Protein AF-A0A9D1YDU8-F1 (afdb_monomer_lite)

Secondary structure (DSSP, 8-state):
---HHHHHH--PPBPSSSSB-HHHHHHHHHHHHHHHHHHHHHHHHHHHHHHHHHHHHHHHHHHHHHHHHHHHHHHHHHHHHHHHHHHHHHHHHHHHHHHHHHHHHHHHHHHHHHHHHHHHHHHHHHHHHHHHHHHHHHHHHHHHHHHHHHHHHHHHHHHHHHHHHHHHHHHHHHHHTS---------------------------PPP---PPPPPP---------PPPP----TT----TTSGGGS------GGGGT--GGGGTSS-HHHHHTTS-TTTT---STT---GGG------

Radius of gyration: 68.52 Å; chains: 1; bounding box: 159×66×205 Å

Organism: NCBI:txid2838418

pLDDT: mean 75.83, std 23.34, range [30.28, 98.5]

Foldseek 3Di:
DDDPVCVVVDDFPADDPGDGDVVSVVVVVVVVVVVVVVVVVVVVVVVVVVVVVVVVVVVVVVVVVVVVVVVVVVVVVVVVVVVVVVVVVVVVVVVVVVVVVVVVVVVVVVVVVVVVVVVVVVVVVVVVVVVVVVVVVVVVVVVVVVVVVVVVVVVVVVVVVVVVVVVVVVVVVVVVPDDDDDDDDDDDDDDDDDDDDDDDDDPDPPDDPPDDDDDDDCPDPDPDDDDDDDDDDDPPPDPPPPPPPPDDDDPDDPVVVVDDPCPVVPPDVVVVPPVVDPCPPDDDDPPPDPPVPPDDDDD

Structure (mmCIF, N/CA/C/O backbone):
data_AF-A0A9D1YDU8-F1
#
_entry.id   AF-A0A9D1YDU8-F1
#
loop_
_atom_site.group_PDB
_atom_site.id
_atom_site.type_symbol
_atom_site.label_atom_id
_atom_site.label_alt_id
_atom_site.label_comp_id
_atom_site.label_asym_id
_atom_site.label_entity_id
_atom_site.label_seq_id
_atom_site.pdbx_PDB_ins_code
_atom_site.Cartn_x
_atom_site.Cartn_y
_atom_site.Cartn_z
_atom_site.occupancy
_atom_site.B_iso_or_equiv
_atom_site.auth_seq_id
_atom_site.auth_comp_id
_atom_site.auth_asym_id
_atom_site.auth_atom_id
_atom_site.pdbx_PDB_model_num
ATOM 1 N N . MET A 1 1 ? -42.669 -14.971 73.513 1.00 83.88 1 MET A N 1
ATOM 2 C CA . MET A 1 1 ? -43.807 -14.086 73.208 1.00 83.88 1 MET A CA 1
ATOM 3 C C . MET A 1 1 ? -45.118 -14.808 73.444 1.00 83.88 1 MET A C 1
ATOM 5 O O . MET A 1 1 ? -45.252 -15.938 72.991 1.00 83.88 1 MET A O 1
ATOM 9 N N . LEU A 1 2 ? -46.064 -14.122 74.079 1.00 88.38 2 LEU A N 1
ATOM 10 C CA . LEU A 1 2 ? -47.490 -14.438 74.088 1.00 88.38 2 LEU A CA 1
ATOM 11 C C . LEU A 1 2 ? -48.110 -14.134 72.717 1.00 88.38 2 LEU A C 1
ATOM 13 O O . LEU A 1 2 ? -47.853 -13.083 72.123 1.00 88.38 2 LEU A O 1
ATOM 17 N N . THR A 1 3 ? -48.974 -15.017 72.231 1.00 89.38 3 THR A N 1
ATOM 18 C CA . THR A 1 3 ? -49.808 -14.768 71.052 1.00 89.38 3 THR A CA 1
ATOM 19 C C . THR A 1 3 ? -51.124 -14.087 71.427 1.00 89.38 3 THR A C 1
ATOM 21 O O . THR A 1 3 ? -51.609 -14.149 72.557 1.00 89.38 3 THR A O 1
ATOM 24 N N . VAL A 1 4 ? -51.784 -13.501 70.425 1.00 88.56 4 VAL A N 1
ATOM 25 C CA . VAL A 1 4 ? -53.130 -12.921 70.573 1.00 88.56 4 VAL A CA 1
ATOM 26 C C . VAL A 1 4 ? -54.165 -13.961 71.040 1.00 88.56 4 VAL A C 1
ATOM 28 O O . VAL A 1 4 ? -55.186 -13.574 71.596 1.00 88.56 4 VAL A O 1
ATOM 31 N N . LYS A 1 5 ? -53.933 -15.270 70.860 1.00 88.81 5 LYS A N 1
ATOM 32 C CA . LYS A 1 5 ? -54.837 -16.309 71.382 1.00 88.81 5 LYS A CA 1
ATOM 33 C C . LYS A 1 5 ? -54.662 -16.507 72.882 1.00 88.81 5 LYS A C 1
ATOM 35 O O . LYS A 1 5 ? -55.634 -16.370 73.611 1.00 88.81 5 LYS A O 1
ATOM 40 N N . GLU A 1 6 ? -53.432 -16.722 73.342 1.00 88.56 6 GLU A N 1
ATOM 41 C CA . GLU A 1 6 ? -53.132 -16.920 74.769 1.00 88.56 6 GLU A CA 1
ATOM 42 C C . GLU A 1 6 ? -53.568 -15.708 75.611 1.00 88.56 6 GLU A C 1
ATOM 44 O O . GLU A 1 6 ? -54.149 -15.878 76.678 1.00 88.56 6 GLU A O 1
ATOM 49 N N . ILE A 1 7 ? -53.425 -14.486 75.079 1.00 89.88 7 ILE A N 1
ATOM 50 C CA . ILE A 1 7 ? -53.922 -13.250 75.714 1.00 89.88 7 ILE A CA 1
ATOM 51 C C . ILE A 1 7 ? -55.460 -13.223 75.851 1.00 89.88 7 ILE A C 1
ATOM 53 O O . ILE A 1 7 ? -55.973 -12.646 76.806 1.00 89.88 7 ILE A O 1
ATOM 57 N N . ASN A 1 8 ? -56.208 -13.829 74.920 1.00 88.88 8 ASN A N 1
ATOM 58 C CA . ASN A 1 8 ? -57.676 -13.909 74.982 1.00 88.88 8 ASN A CA 1
ATOM 59 C C . ASN A 1 8 ? -58.190 -15.111 75.799 1.00 88.88 8 ASN A C 1
ATOM 61 O O . ASN A 1 8 ? -59.352 -15.115 76.202 1.00 88.88 8 ASN A O 1
ATOM 65 N N . GLU A 1 9 ? -57.355 -16.127 76.023 1.00 90.25 9 GLU A N 1
ATOM 66 C CA . GLU A 1 9 ? -57.705 -17.373 76.723 1.00 90.25 9 GLU A CA 1
ATOM 67 C C . GLU A 1 9 ? -57.218 -17.395 78.192 1.00 90.25 9 GLU A C 1
ATOM 69 O O . GLU A 1 9 ? -57.518 -18.333 78.934 1.00 90.25 9 GLU A O 1
ATOM 74 N N . ILE A 1 10 ? -56.515 -16.344 78.642 1.00 89.62 10 ILE A N 1
ATOM 75 C CA . ILE A 1 10 ? -56.024 -16.179 80.019 1.00 89.62 10 ILE A CA 1
ATOM 76 C C . ILE A 1 10 ? -57.171 -16.108 81.048 1.00 89.62 10 ILE A C 1
ATOM 78 O O . ILE A 1 10 ? -58.228 -15.520 80.805 1.00 89.62 10 ILE A O 1
ATOM 82 N N . SER A 1 11 ? -56.961 -16.674 82.242 1.00 86.81 11 SER A N 1
ATOM 83 C CA . SER A 1 11 ? -57.929 -16.591 83.344 1.00 86.81 11 SER A CA 1
ATOM 84 C C . SER A 1 11 ? -57.241 -16.460 84.705 1.00 86.81 11 SER A C 1
ATOM 86 O O . SER A 1 11 ? -56.347 -17.237 85.032 1.00 86.81 11 SER A O 1
ATOM 88 N N . PHE A 1 12 ? -57.673 -15.480 85.502 1.00 90.81 12 PHE A N 1
ATOM 89 C CA . PHE A 1 12 ? -57.089 -15.167 86.810 1.00 90.81 12 PHE A CA 1
ATOM 90 C C . PHE A 1 12 ? -57.902 -15.791 87.952 1.00 90.81 12 PHE A C 1
ATOM 92 O O . PHE A 1 12 ? -59.139 -15.781 87.931 1.00 90.81 12 PHE A O 1
ATOM 99 N N . GLY A 1 13 ? -57.231 -16.291 88.991 1.00 85.69 13 GLY A N 1
ATOM 100 C CA . GLY A 1 13 ? -57.889 -16.778 90.201 1.00 85.69 13 GLY A CA 1
ATOM 101 C C . GLY A 1 13 ? -58.638 -15.664 90.939 1.00 85.69 13 GLY A C 1
ATOM 102 O O . GLY A 1 13 ? -58.233 -14.504 90.922 1.00 85.69 13 GLY A O 1
ATOM 103 N N . LYS A 1 14 ? -59.738 -15.999 91.627 1.00 84.12 14 LYS A N 1
ATOM 104 C CA . LYS A 1 14 ? -60.473 -15.033 92.464 1.00 84.12 14 LYS A CA 1
ATOM 105 C C . LYS A 1 14 ? -59.787 -14.797 93.809 1.00 84.12 14 LYS A C 1
ATOM 107 O O . LYS A 1 14 ? -59.383 -15.749 94.475 1.00 84.12 14 LYS A O 1
ATOM 112 N N . ALA A 1 15 ? -59.766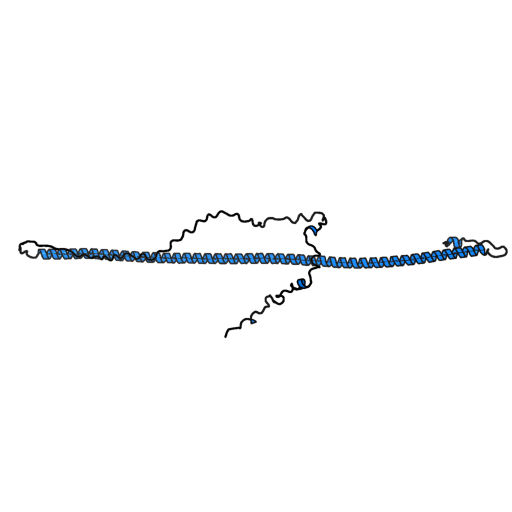 -13.539 94.243 1.00 81.12 15 ALA A N 1
ATOM 113 C CA . ALA A 1 15 ? -59.476 -13.170 95.623 1.00 81.12 15 ALA A CA 1
ATOM 114 C C . ALA A 1 15 ? -60.738 -13.326 96.499 1.00 81.12 15 ALA A C 1
ATOM 116 O O . ALA A 1 15 ? -61.868 -13.172 96.033 1.00 81.12 15 ALA A O 1
ATOM 117 N N . GLY A 1 16 ? -60.555 -13.668 97.778 1.00 75.69 16 GLY A N 1
ATOM 118 C CA . GLY A 1 16 ? -61.598 -14.296 98.608 1.00 75.69 16 GLY A CA 1
ATOM 119 C C . GLY A 1 16 ? -62.828 -13.455 98.989 1.00 75.69 16 GLY A C 1
ATOM 120 O O . GLY A 1 16 ? -63.772 -14.015 99.538 1.00 75.69 16 GLY A O 1
ATOM 121 N N . PHE A 1 17 ? -62.840 -12.146 98.718 1.00 69.38 17 PHE A N 1
ATOM 122 C CA . PHE A 1 17 ? -63.969 -11.254 99.043 1.00 69.38 17 PHE A CA 1
ATOM 123 C C . PHE A 1 17 ? -64.464 -10.446 97.833 1.00 69.38 17 PHE A C 1
ATOM 125 O O . PHE A 1 17 ? -65.666 -10.260 97.664 1.00 69.38 17 PHE A O 1
ATOM 132 N N . SER A 1 18 ? -63.553 -10.000 96.964 1.00 76.12 18 SER A N 1
ATOM 133 C CA . SER A 1 18 ? -63.849 -9.436 95.642 1.00 76.12 18 SER A CA 1
ATOM 134 C C . SER A 1 18 ? -62.575 -9.417 94.789 1.00 76.12 18 SER A C 1
ATOM 136 O O . SER A 1 18 ? -61.477 -9.419 95.340 1.00 76.12 18 SER A O 1
ATOM 138 N N . GLY A 1 19 ? -62.726 -9.346 93.464 1.00 82.62 19 GLY A N 1
ATOM 139 C CA . GLY A 1 19 ? -61.622 -9.187 92.513 1.00 82.62 19 GLY A CA 1
ATOM 140 C C . GLY A 1 19 ? -60.871 -10.471 92.142 1.00 82.62 19 GLY A C 1
ATOM 141 O O . GLY A 1 19 ? -61.209 -11.581 92.566 1.00 82.62 19 GLY A O 1
ATOM 142 N N . TYR A 1 20 ? -59.849 -10.293 91.308 1.00 89.12 20 TYR A N 1
ATOM 143 C CA . TYR A 1 20 ? -58.850 -11.313 90.991 1.00 89.12 20 TYR A CA 1
ATOM 144 C C . TYR A 1 20 ? -57.708 -11.264 92.014 1.00 89.12 20 TYR A C 1
ATOM 146 O O . TYR A 1 20 ? -57.548 -10.265 92.718 1.00 89.12 20 TYR A O 1
ATOM 154 N N . LYS A 1 21 ? -56.915 -12.331 92.109 1.00 89.81 21 LYS A N 1
ATOM 155 C CA . LYS A 1 21 ? -55.639 -12.288 92.825 1.00 89.81 21 LYS A CA 1
ATOM 156 C C . LYS A 1 21 ? -54.698 -11.294 92.129 1.00 89.81 21 LYS A C 1
ATOM 158 O O . LYS A 1 21 ? -54.549 -11.413 90.911 1.00 89.81 21 LYS A O 1
ATOM 163 N N . PRO A 1 22 ? -54.055 -10.362 92.852 1.00 86.88 22 PRO A N 1
ATOM 164 C CA . PRO A 1 22 ? -53.077 -9.468 92.244 1.00 86.88 22 PRO A CA 1
ATOM 165 C C . PRO A 1 22 ? -51.887 -10.251 91.681 1.00 86.88 22 PRO A C 1
ATOM 167 O O . PRO A 1 22 ? -51.474 -9.983 90.565 1.00 86.88 22 PRO A O 1
ATOM 170 N N . GLU A 1 23 ? -51.428 -11.307 92.357 1.00 89.12 23 GLU A N 1
ATOM 171 C CA . GLU A 1 23 ? -50.250 -12.073 91.937 1.00 89.12 23 GLU A CA 1
ATOM 172 C C . GLU A 1 23 ? -50.455 -12.773 90.581 1.00 89.12 23 GLU A C 1
ATOM 174 O O . GLU A 1 23 ? -49.550 -12.786 89.752 1.00 89.12 23 GLU A O 1
ATOM 179 N N . ASP A 1 24 ? -51.644 -13.328 90.317 1.00 89.62 24 ASP A N 1
ATOM 180 C CA . ASP A 1 24 ? -51.962 -13.946 89.018 1.00 89.62 24 ASP A CA 1
ATOM 181 C C . ASP A 1 24 ? -52.002 -12.887 87.885 1.00 89.62 24 ASP A C 1
ATOM 183 O O . ASP A 1 24 ? -51.746 -13.213 86.727 1.00 89.62 24 ASP A O 1
ATOM 187 N N . VAL A 1 25 ? -52.332 -11.628 88.207 1.00 90.38 25 VAL A N 1
ATOM 188 C CA . VAL A 1 25 ? -52.430 -10.509 87.251 1.00 90.38 25 VAL A CA 1
ATOM 189 C C . VAL A 1 25 ? -51.064 -9.867 87.004 1.00 90.38 25 VAL A C 1
ATOM 191 O O . VAL A 1 25 ? -50.707 -9.642 85.851 1.00 90.38 25 VAL A O 1
ATOM 194 N N . ASP A 1 26 ? -50.287 -9.617 88.058 1.00 91.56 26 ASP A N 1
ATOM 195 C CA . ASP A 1 26 ? -48.968 -8.984 87.983 1.00 91.56 26 ASP A CA 1
ATOM 196 C C . ASP A 1 26 ? -47.983 -9.861 87.189 1.00 91.56 26 ASP A C 1
ATOM 198 O O . ASP A 1 26 ? -47.336 -9.369 86.266 1.00 91.56 26 ASP A O 1
ATOM 202 N N . ASN A 1 27 ? -47.960 -11.182 87.434 1.00 90.75 27 ASN A N 1
ATOM 203 C CA . ASN A 1 27 ? -47.143 -12.125 86.651 1.00 90.75 27 ASN A CA 1
ATOM 204 C C . ASN A 1 27 ? -47.492 -12.099 85.147 1.00 90.75 27 ASN A C 1
ATOM 206 O O . ASN A 1 27 ? -46.603 -12.179 84.301 1.00 90.75 27 ASN A O 1
ATOM 210 N N . PHE A 1 28 ? -48.778 -11.973 84.798 1.00 92.62 28 PHE A N 1
ATOM 211 C CA . PHE A 1 28 ? -49.211 -11.876 83.400 1.00 92.62 28 PHE A CA 1
ATOM 212 C C . PHE A 1 28 ? -48.874 -10.513 82.779 1.00 92.62 28 PHE A C 1
ATOM 214 O O . PHE A 1 28 ? -48.552 -10.443 81.594 1.00 92.62 28 PHE A O 1
ATOM 221 N N . ILE A 1 29 ? -48.909 -9.427 83.558 1.00 92.12 29 ILE A N 1
ATOM 222 C CA . ILE A 1 29 ? -48.448 -8.110 83.101 1.00 92.12 29 ILE A CA 1
ATOM 223 C C . ILE A 1 29 ? -46.949 -8.161 82.782 1.00 92.12 29 ILE A C 1
ATOM 225 O O . ILE A 1 29 ? -46.559 -7.688 81.714 1.00 92.12 29 ILE A O 1
ATOM 229 N N . ASP A 1 30 ? -46.131 -8.780 83.636 1.00 93.69 30 ASP A N 1
ATOM 230 C CA . ASP A 1 30 ? -44.697 -8.962 83.382 1.00 93.69 30 ASP A CA 1
ATOM 231 C C . ASP A 1 30 ? -44.441 -9.817 82.123 1.00 93.69 30 ASP A C 1
ATOM 233 O O . ASP A 1 30 ? -43.637 -9.428 81.274 1.00 93.69 30 ASP A O 1
ATOM 237 N N . GLU A 1 31 ? -45.179 -10.917 81.923 1.00 92.31 31 GLU A N 1
ATOM 238 C CA . GLU A 1 31 ? -45.075 -11.752 80.712 1.00 92.31 31 GLU A CA 1
ATOM 239 C C . GLU A 1 31 ? -45.496 -10.996 79.433 1.00 92.31 31 GLU A C 1
ATOM 241 O O . GLU A 1 31 ? -44.833 -11.083 78.393 1.00 92.31 31 GLU A O 1
ATOM 246 N N . VAL A 1 32 ? -46.566 -10.192 79.497 1.00 94.06 32 VAL A N 1
ATOM 247 C CA . VAL A 1 32 ? -46.999 -9.309 78.397 1.00 94.06 32 VAL A CA 1
ATOM 248 C C . VAL A 1 32 ? -45.945 -8.239 78.102 1.00 94.06 32 VAL A C 1
ATOM 250 O O . VAL A 1 32 ? -45.672 -7.959 76.930 1.00 94.06 32 VAL A O 1
ATOM 253 N N . VAL A 1 33 ? -45.323 -7.660 79.132 1.00 94.12 33 VAL A N 1
ATOM 254 C CA . VAL A 1 33 ? -44.253 -6.664 78.989 1.00 94.12 33 VAL A CA 1
ATOM 255 C C . VAL A 1 33 ? -43.009 -7.286 78.355 1.00 94.12 33 VAL A C 1
ATOM 257 O O . VAL A 1 33 ? -42.498 -6.718 77.388 1.00 94.12 33 VAL A O 1
ATOM 260 N N . GLU A 1 34 ? -42.553 -8.456 78.811 1.00 94.62 34 GLU A N 1
ATOM 261 C CA . GLU A 1 34 ? -41.416 -9.153 78.196 1.00 94.62 34 GLU A CA 1
ATOM 262 C C . GLU A 1 34 ? -41.729 -9.525 76.739 1.00 94.62 34 GLU A C 1
ATOM 264 O O . GLU A 1 34 ? -40.949 -9.232 75.832 1.00 94.62 34 GLU A O 1
ATOM 269 N N . SER A 1 35 ? -42.916 -10.080 76.478 1.00 95.00 35 SER A N 1
ATOM 270 C CA . SER A 1 35 ? -43.371 -10.419 75.128 1.00 95.00 35 SER A CA 1
ATOM 271 C C . SER A 1 35 ? -43.406 -9.208 74.188 1.00 95.00 35 SER A C 1
ATOM 273 O O . SER A 1 35 ? -43.035 -9.314 73.017 1.00 95.00 35 SER A O 1
ATOM 275 N N . PHE A 1 36 ? -43.838 -8.043 74.674 1.00 94.19 36 PHE A N 1
ATOM 276 C CA . PHE A 1 36 ? -43.877 -6.822 73.872 1.00 94.19 36 PHE A CA 1
ATOM 277 C C . PHE A 1 36 ? -42.477 -6.234 73.642 1.00 94.19 36 PHE A C 1
ATOM 279 O O . PHE A 1 36 ? -42.200 -5.740 72.549 1.00 94.19 36 PHE A O 1
ATOM 286 N N . GLN A 1 37 ? -41.566 -6.345 74.615 1.00 94.50 37 GLN A N 1
ATOM 287 C CA . GLN A 1 37 ? -40.153 -5.989 74.440 1.00 94.50 37 GLN A CA 1
ATOM 288 C C . GLN A 1 37 ? -39.459 -6.905 73.420 1.00 94.50 37 GLN A C 1
ATOM 290 O O . GLN A 1 37 ? -38.764 -6.404 72.534 1.00 94.50 37 GLN A O 1
ATOM 295 N N . GLN A 1 38 ? -39.704 -8.221 73.475 1.00 93.88 38 GLN A N 1
ATOM 296 C CA . GLN A 1 38 ? -39.243 -9.183 72.465 1.00 93.88 38 GLN A CA 1
ATOM 297 C C . GLN A 1 38 ? -39.735 -8.778 71.061 1.00 93.88 38 GLN A C 1
ATOM 299 O O . GLN A 1 38 ? -38.934 -8.695 70.130 1.00 93.88 38 GLN A O 1
ATOM 304 N N . LEU A 1 39 ? -41.025 -8.444 70.913 1.00 94.62 39 LEU A N 1
ATOM 305 C CA . LEU A 1 39 ? -41.612 -8.021 69.634 1.00 94.62 39 LEU A CA 1
ATOM 306 C C . LEU A 1 39 ? -41.022 -6.701 69.108 1.00 94.62 39 LEU A C 1
ATOM 308 O O . LEU A 1 39 ? -40.793 -6.562 67.907 1.00 94.62 39 LEU A O 1
ATOM 312 N N . GLN A 1 40 ? -40.751 -5.729 69.986 1.00 95.06 40 GLN A N 1
ATOM 313 C CA . GLN A 1 40 ? -40.074 -4.486 69.601 1.00 95.06 40 GLN A CA 1
ATOM 314 C C . GLN A 1 40 ? -38.636 -4.741 69.134 1.00 95.06 40 GLN A C 1
ATOM 316 O O . GLN A 1 40 ? -38.234 -4.203 68.102 1.00 95.06 40 GLN A O 1
ATOM 321 N N . ALA A 1 41 ? -37.890 -5.595 69.841 1.00 95.69 41 ALA A N 1
ATOM 322 C CA . ALA A 1 41 ? -36.523 -5.957 69.481 1.00 95.69 41 ALA A CA 1
ATOM 323 C C . ALA A 1 41 ? -36.451 -6.699 68.134 1.00 95.69 41 ALA A C 1
ATOM 325 O O . ALA A 1 41 ? -35.604 -6.369 67.304 1.00 95.69 41 ALA A O 1
ATOM 326 N N . GLU A 1 42 ? -37.366 -7.641 67.874 1.00 96.00 42 GLU A N 1
ATOM 327 C CA . GLU A 1 42 ? -37.467 -8.328 66.579 1.00 96.00 42 GLU A CA 1
ATOM 328 C C . GLU A 1 42 ? -37.840 -7.350 65.452 1.00 96.00 42 GLU A C 1
ATOM 330 O O . GLU A 1 42 ? -37.189 -7.331 64.406 1.00 96.00 42 GLU A O 1
ATOM 335 N N . ARG A 1 43 ? -38.815 -6.459 65.685 1.00 96.62 43 ARG A N 1
ATOM 336 C CA . ARG A 1 43 ? -39.199 -5.391 64.744 1.00 96.62 43 ARG A CA 1
ATOM 337 C C . ARG A 1 43 ? -38.010 -4.488 64.409 1.00 96.62 43 ARG A C 1
ATOM 339 O O . ARG A 1 43 ? -37.799 -4.170 63.239 1.00 96.62 43 ARG A O 1
ATOM 346 N N . ASP A 1 44 ? -37.226 -4.077 65.403 1.00 96.38 44 ASP A N 1
ATOM 347 C CA . ASP A 1 44 ? -36.052 -3.219 65.201 1.00 96.38 44 ASP A CA 1
ATOM 348 C C . ASP A 1 44 ? -34.896 -3.947 64.501 1.00 96.38 44 ASP A C 1
ATOM 350 O O . ASP A 1 44 ? -34.232 -3.352 63.645 1.00 96.38 44 ASP A O 1
ATOM 354 N N . ALA A 1 45 ? -34.700 -5.240 64.776 1.00 96.81 45 ALA A N 1
ATOM 355 C CA . ALA A 1 45 ? -33.762 -6.086 64.043 1.00 96.81 45 ALA A CA 1
ATOM 356 C C . ALA A 1 45 ? -34.168 -6.240 62.566 1.00 96.81 45 ALA A C 1
ATOM 358 O O . ALA A 1 45 ? -33.362 -5.943 61.683 1.00 96.81 45 ALA A O 1
ATOM 359 N N . ALA A 1 46 ? -35.427 -6.585 62.285 1.00 97.12 46 ALA A N 1
ATOM 360 C CA . ALA A 1 46 ? -35.951 -6.730 60.927 1.00 97.12 46 ALA A CA 1
ATOM 361 C C . ALA A 1 46 ? -35.913 -5.406 60.137 1.00 97.12 46 ALA A C 1
ATOM 363 O O . ALA A 1 46 ? -35.545 -5.384 58.964 1.00 97.12 46 ALA A O 1
ATOM 364 N N . VAL A 1 47 ? -36.212 -4.266 60.776 1.00 97.38 47 VAL A N 1
ATOM 365 C CA . VAL A 1 47 ? -36.073 -2.934 60.152 1.00 97.38 47 VAL A CA 1
ATOM 366 C C . VAL A 1 47 ? -34.607 -2.586 59.866 1.00 97.38 47 VAL A C 1
ATOM 368 O O . VAL A 1 47 ? -34.321 -1.912 58.872 1.00 97.38 47 VAL A O 1
ATOM 371 N N . LYS A 1 48 ? -33.661 -3.029 60.702 1.00 97.19 48 LYS A N 1
ATOM 372 C CA . LYS A 1 48 ? -32.220 -2.864 60.457 1.00 97.19 48 LYS A CA 1
ATOM 373 C C . LYS A 1 48 ? -31.741 -3.746 59.299 1.00 97.19 48 LYS A C 1
ATOM 375 O O . LYS A 1 48 ? -31.005 -3.255 58.444 1.00 97.19 48 LYS A O 1
ATOM 380 N N . GLU A 1 49 ? -32.186 -4.998 59.236 1.00 97.12 49 GLU A N 1
ATOM 381 C CA . GLU A 1 49 ? -31.877 -5.930 58.146 1.00 97.12 49 GLU A CA 1
ATOM 382 C C . GLU A 1 49 ? -32.443 -5.440 56.807 1.00 97.12 49 GLU A C 1
ATOM 384 O O . GLU A 1 49 ? -31.697 -5.301 55.839 1.00 97.12 49 GLU A O 1
ATOM 389 N N . ALA A 1 50 ? -33.723 -5.055 56.765 1.00 97.31 50 ALA A N 1
ATOM 390 C CA . ALA A 1 50 ? -34.367 -4.518 55.566 1.00 97.31 50 ALA A CA 1
ATOM 391 C C . ALA A 1 50 ? -33.656 -3.264 55.021 1.00 97.31 50 ALA A C 1
ATOM 393 O O . ALA A 1 50 ? -33.535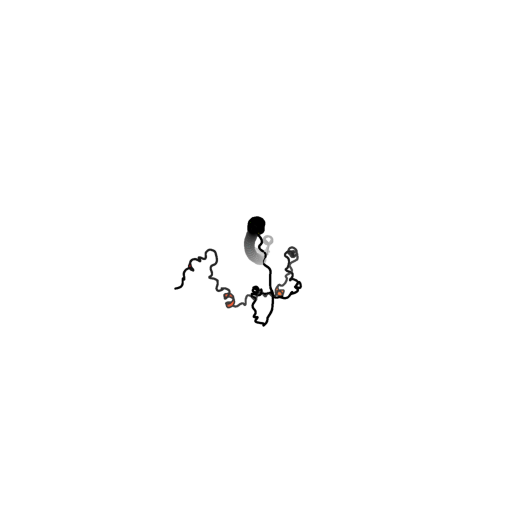 -3.099 53.807 1.00 97.31 50 ALA A O 1
ATOM 394 N N . LYS A 1 51 ? -33.122 -2.399 55.899 1.00 97.12 51 LYS A N 1
ATOM 395 C CA . LYS A 1 51 ? -32.275 -1.259 55.499 1.00 97.12 51 LYS A CA 1
ATOM 396 C C . LYS A 1 51 ? -30.931 -1.701 54.909 1.00 97.12 51 LYS A C 1
ATOM 398 O O . LYS A 1 51 ? -30.481 -1.095 53.940 1.00 97.12 51 LYS A O 1
ATOM 403 N N . GLY A 1 52 ? -30.313 -2.751 55.454 1.00 97.38 52 GLY A N 1
ATOM 404 C CA . GLY A 1 52 ? -29.097 -3.354 54.899 1.00 97.38 52 GLY A CA 1
ATOM 405 C C . GLY A 1 52 ? -29.324 -3.942 53.504 1.00 97.38 52 GLY A C 1
ATOM 406 O O . GLY A 1 52 ? -28.609 -3.596 52.566 1.00 97.38 52 GLY A O 1
ATOM 407 N N . LEU A 1 53 ? -30.380 -4.743 53.339 1.00 97.88 53 LEU A N 1
ATOM 408 C CA . LEU A 1 53 ? -30.774 -5.326 52.051 1.00 97.88 53 LEU A CA 1
ATOM 409 C C . LEU A 1 53 ? -31.159 -4.254 51.017 1.00 97.88 53 LEU A C 1
ATOM 411 O O . LEU A 1 53 ? -30.850 -4.398 49.834 1.00 97.88 53 LEU A O 1
ATOM 415 N N . ALA A 1 54 ? -31.795 -3.156 51.438 1.00 97.50 54 ALA A N 1
ATOM 416 C CA . ALA A 1 54 ? -32.086 -2.022 50.560 1.00 97.50 54 ALA A CA 1
ATOM 417 C C . ALA A 1 54 ? -30.804 -1.314 50.079 1.00 97.50 54 ALA A C 1
ATOM 419 O O . ALA A 1 54 ? -30.688 -1.007 48.892 1.00 97.50 54 ALA A O 1
ATOM 420 N N . ALA A 1 55 ? -29.823 -1.107 50.965 1.00 97.38 55 ALA A N 1
ATOM 421 C CA . ALA A 1 55 ? -28.527 -0.535 50.599 1.00 97.38 55 ALA A CA 1
ATOM 422 C C . ALA A 1 55 ? -27.741 -1.451 49.641 1.00 97.38 55 ALA A C 1
ATOM 424 O O . ALA A 1 55 ? -27.235 -0.983 48.622 1.00 97.38 55 ALA A O 1
ATOM 425 N N . GLN A 1 56 ? -27.712 -2.761 49.908 1.00 97.81 56 GLN A N 1
ATOM 426 C CA . GLN A 1 56 ? -27.051 -3.743 49.044 1.00 97.81 56 GLN A CA 1
ATOM 427 C C . GLN A 1 56 ? -27.705 -3.825 47.653 1.00 97.81 56 GLN A C 1
ATOM 429 O O . GLN A 1 56 ? -27.003 -3.875 46.645 1.00 97.81 56 GLN A O 1
ATOM 434 N N . ASN A 1 57 ? -29.040 -3.776 47.569 1.00 97.81 57 ASN A N 1
ATOM 435 C CA . ASN A 1 57 ? -29.746 -3.714 46.285 1.00 97.81 57 ASN A CA 1
ATOM 436 C C . ASN A 1 57 ? -29.446 -2.419 45.512 1.00 97.81 57 ASN A C 1
ATOM 438 O O . ASN A 1 57 ? -29.290 -2.469 44.293 1.00 97.81 57 ASN A O 1
ATOM 442 N N . ALA A 1 58 ? -29.318 -1.275 46.193 1.00 97.75 58 ALA A N 1
ATOM 443 C CA . ALA A 1 58 ? -28.919 -0.021 45.553 1.00 97.75 58 ALA A CA 1
ATOM 444 C C . A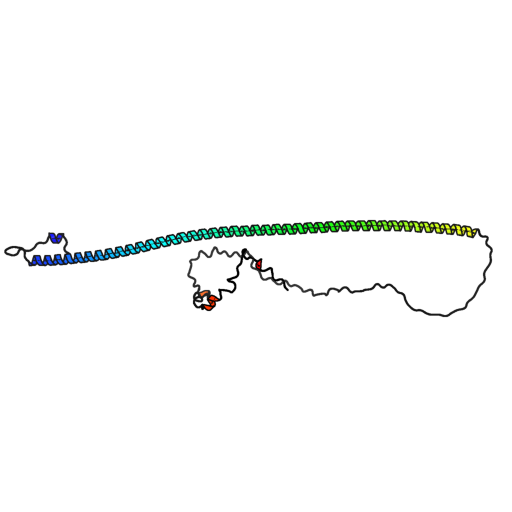LA A 1 58 ? -27.479 -0.084 45.002 1.00 97.75 58 ALA A C 1
ATOM 446 O O . ALA A 1 58 ? -27.228 0.364 43.883 1.00 97.75 58 ALA A O 1
ATOM 447 N N . GLU A 1 59 ? -26.547 -0.697 45.740 1.00 97.94 59 GLU A N 1
ATOM 448 C CA . GLU A 1 59 ? -25.168 -0.916 45.286 1.00 97.94 59 GLU A CA 1
ATOM 449 C C . GLU A 1 59 ? -25.101 -1.872 44.079 1.00 97.94 59 GLU A C 1
ATOM 451 O O . GLU A 1 59 ? -24.401 -1.597 43.102 1.00 97.94 59 GLU A O 1
ATOM 456 N N . LEU A 1 60 ? -25.867 -2.969 44.100 1.00 98.12 60 LEU A N 1
ATOM 457 C CA . LEU A 1 60 ? -25.969 -3.906 42.975 1.00 98.12 60 LEU A CA 1
ATOM 458 C C . LEU A 1 60 ? -26.610 -3.257 41.738 1.00 98.12 60 LEU A C 1
ATOM 460 O O . LEU A 1 60 ? -26.152 -3.492 40.620 1.00 98.12 60 LEU A O 1
ATOM 464 N N . ALA A 1 61 ? -27.626 -2.407 41.915 1.00 98.19 61 ALA A N 1
ATOM 465 C CA . ALA A 1 61 ? -28.222 -1.639 40.824 1.00 98.19 61 ALA A CA 1
ATOM 466 C C . ALA A 1 61 ? -27.215 -0.656 40.199 1.00 98.19 61 ALA A C 1
ATOM 468 O O . ALA A 1 61 ? -27.108 -0.592 38.973 1.00 98.19 61 ALA A O 1
ATOM 469 N N . ALA A 1 62 ? -26.428 0.048 41.020 1.00 98.31 62 ALA A N 1
ATOM 470 C CA . ALA A 1 62 ? -25.369 0.940 40.546 1.00 98.31 62 ALA A CA 1
ATOM 471 C C . ALA A 1 62 ? -24.280 0.182 39.762 1.00 98.31 62 ALA A C 1
ATOM 473 O O . ALA A 1 62 ? -23.941 0.580 38.648 1.00 98.31 62 ALA A O 1
ATOM 474 N N . LYS A 1 63 ? -23.796 -0.954 40.285 1.00 98.06 63 LYS A N 1
ATOM 475 C CA . LYS A 1 63 ? -22.806 -1.808 39.599 1.00 98.06 63 LYS A CA 1
ATOM 476 C C . LYS A 1 63 ? -23.330 -2.378 38.279 1.00 98.06 63 LYS A C 1
ATOM 478 O O . LYS A 1 63 ? -22.589 -2.416 37.300 1.00 98.06 63 LYS A O 1
ATOM 483 N N . ASN A 1 64 ? -24.603 -2.774 38.218 1.00 97.94 64 ASN A N 1
ATOM 484 C CA . ASN A 1 64 ? -25.230 -3.224 36.972 1.00 97.94 64 ASN A CA 1
ATOM 485 C C . ASN A 1 64 ? -25.329 -2.095 35.933 1.00 97.94 64 ASN A C 1
ATOM 487 O O . ASN A 1 64 ? -25.040 -2.329 34.760 1.00 97.94 64 ASN A O 1
ATOM 491 N N . ALA A 1 65 ? -25.675 -0.870 36.343 1.00 98.06 65 ALA A N 1
ATOM 492 C CA . ALA A 1 65 ? -25.696 0.286 35.445 1.00 98.06 65 ALA A CA 1
ATOM 493 C C . ALA A 1 65 ? -24.289 0.634 34.917 1.00 98.06 65 ALA A C 1
ATOM 495 O O . ALA A 1 65 ? -24.118 0.874 33.722 1.00 98.06 65 ALA A O 1
ATOM 496 N N . GLU A 1 66 ? 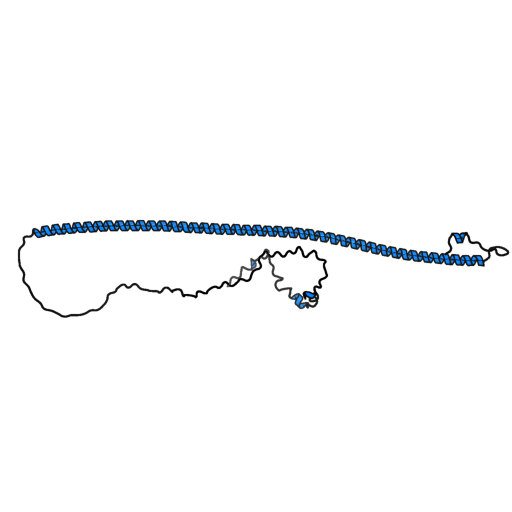-23.266 0.593 35.776 1.00 98.00 66 GLU A N 1
ATOM 497 C CA . GLU A 1 66 ? -21.864 0.796 35.387 1.00 98.00 66 GLU A CA 1
ATOM 498 C C . GLU A 1 66 ? -21.375 -0.291 34.410 1.00 98.00 66 GLU A C 1
ATOM 500 O O . GLU A 1 66 ? -20.733 0.010 33.401 1.00 98.00 66 GLU A O 1
ATOM 505 N N . ALA A 1 67 ? -21.723 -1.559 34.657 1.00 98.12 67 ALA A N 1
ATOM 506 C CA . ALA A 1 67 ? -21.410 -2.670 33.762 1.00 98.12 67 ALA A CA 1
ATOM 507 C C . ALA A 1 67 ? -22.094 -2.520 32.390 1.00 98.12 67 ALA A C 1
ATOM 509 O O . ALA A 1 67 ? -21.458 -2.743 31.361 1.00 98.12 67 ALA A O 1
ATOM 510 N N . GLN A 1 68 ? -23.356 -2.079 32.352 1.00 97.88 68 GLN A N 1
ATOM 511 C CA . GLN A 1 68 ? -24.076 -1.789 31.105 1.00 97.88 68 GLN A CA 1
ATOM 512 C C . GLN A 1 68 ? -23.451 -0.619 30.328 1.00 97.88 68 GLN A C 1
ATOM 514 O O . GLN A 1 68 ? -23.303 -0.707 29.108 1.00 97.88 68 GLN A O 1
ATOM 519 N N . GLN A 1 69 ? -23.017 0.447 31.012 1.00 98.19 69 GLN A N 1
ATOM 520 C CA . GLN A 1 69 ? -22.278 1.549 30.384 1.00 98.19 69 GLN A CA 1
ATOM 521 C C . GLN A 1 69 ? -20.947 1.071 29.791 1.00 98.19 69 GLN A C 1
ATOM 523 O O . GLN A 1 69 ? -20.648 1.374 28.635 1.00 98.19 69 GLN A O 1
ATOM 528 N N . LYS A 1 70 ? -20.179 0.267 30.537 1.00 98.19 70 LYS A N 1
ATOM 529 C CA . LYS A 1 70 ? -18.930 -0.343 30.054 1.00 98.19 70 LYS A CA 1
ATOM 530 C C . LYS A 1 70 ? -19.165 -1.224 28.826 1.00 98.19 70 LYS A C 1
ATOM 532 O O . LYS A 1 70 ? -18.465 -1.054 27.834 1.00 98.19 70 LYS A O 1
ATOM 537 N N . LEU A 1 71 ? -20.174 -2.099 28.847 1.00 98.19 71 LEU A N 1
ATOM 538 C CA . LEU A 1 71 ? -20.543 -2.935 27.696 1.00 98.19 71 LEU A CA 1
ATOM 539 C C . LEU A 1 71 ? -20.918 -2.098 26.462 1.00 98.19 71 LEU A C 1
ATOM 541 O O . LEU A 1 71 ? -20.486 -2.427 25.361 1.00 98.19 71 LEU A O 1
ATOM 545 N N . SER A 1 72 ? -21.656 -0.998 26.641 1.00 97.69 72 SER A N 1
ATOM 546 C CA . SER A 1 72 ? -22.001 -0.070 25.553 1.00 97.69 72 SER A CA 1
ATOM 547 C C . SER A 1 72 ? -20.756 0.576 24.926 1.00 97.69 72 SER A C 1
ATOM 549 O O . SER A 1 72 ? -20.594 0.555 23.707 1.00 97.69 72 SER A O 1
ATOM 551 N N . ILE A 1 73 ? -19.827 1.071 25.753 1.00 98.12 73 ILE A N 1
ATOM 552 C CA . ILE A 1 73 ? -18.565 1.677 25.294 1.00 98.12 73 ILE A CA 1
ATOM 553 C C . ILE A 1 73 ? -17.680 0.640 24.585 1.00 98.12 73 ILE A C 1
ATOM 555 O O . ILE A 1 73 ? -17.103 0.937 23.540 1.00 98.12 73 ILE A O 1
ATOM 559 N N . LEU A 1 74 ? -17.587 -0.587 25.112 1.00 98.06 74 LEU A N 1
ATOM 560 C CA . LEU A 1 74 ? -16.836 -1.668 24.466 1.00 98.06 74 LEU A CA 1
ATOM 561 C C . LEU A 1 74 ? -17.450 -2.045 23.109 1.00 98.06 74 LEU A C 1
ATOM 563 O O . LEU A 1 74 ? -16.709 -2.183 22.140 1.00 98.06 74 LEU A O 1
ATOM 567 N N . ALA A 1 75 ? -18.779 -2.150 23.010 1.00 98.12 75 ALA A N 1
ATOM 568 C CA . ALA A 1 75 ? -19.464 -2.428 21.748 1.00 98.12 75 ALA A CA 1
ATOM 569 C C . ALA A 1 75 ? -19.230 -1.322 20.703 1.00 98.12 75 ALA A C 1
ATOM 571 O O . ALA A 1 75 ? -18.892 -1.623 19.560 1.00 98.12 75 ALA A O 1
ATOM 572 N N . GLN A 1 76 ? -19.321 -0.048 21.103 1.00 98.00 76 GLN A N 1
ATOM 573 C CA . GLN A 1 76 ? -18.997 1.093 20.236 1.00 98.00 76 GLN A CA 1
ATOM 574 C C . GLN A 1 76 ? -17.546 1.048 19.736 1.00 98.00 76 GLN A C 1
ATOM 576 O O . GLN A 1 76 ? -17.296 1.329 18.567 1.00 98.00 76 GLN A O 1
ATOM 581 N N . LYS A 1 77 ? -16.594 0.659 20.595 1.00 98.38 77 LYS A N 1
ATOM 582 C CA . LYS A 1 77 ? -15.173 0.574 20.231 1.00 98.38 77 LYS A CA 1
ATOM 583 C C . LYS A 1 77 ? -14.850 -0.620 19.324 1.00 98.38 77 LYS A C 1
ATOM 585 O O . LYS A 1 77 ? -13.994 -0.510 18.457 1.00 98.38 77 LYS A O 1
ATOM 590 N N . VAL A 1 78 ? -15.536 -1.752 19.494 1.00 98.12 78 VAL A N 1
ATOM 591 C CA . VAL A 1 78 ? -15.439 -2.890 18.559 1.00 98.12 78 VAL A CA 1
ATOM 592 C C . VAL A 1 78 ? -15.945 -2.489 17.173 1.00 98.12 78 VAL A C 1
ATOM 594 O O . VAL A 1 78 ? -15.328 -2.849 16.174 1.00 98.12 78 VAL A O 1
ATOM 597 N N . GLU A 1 79 ? -17.023 -1.709 17.101 1.00 97.44 79 GLU A N 1
ATOM 598 C CA . GLU A 1 79 ? -17.561 -1.251 15.820 1.00 97.44 79 GLU A CA 1
ATOM 599 C C . GLU A 1 79 ? -16.687 -0.168 15.162 1.00 97.44 79 GLU A C 1
ATOM 601 O O . GLU A 1 79 ? -16.496 -0.208 13.947 1.00 97.44 79 GLU A O 1
ATOM 606 N N . SER A 1 80 ? -16.069 0.739 15.936 1.00 97.88 80 SER A N 1
ATOM 607 C CA . SER A 1 80 ? -15.088 1.683 15.375 1.00 97.88 80 SER A CA 1
ATOM 608 C C . SER A 1 80 ? -13.858 0.956 14.830 1.00 97.88 80 SER A C 1
ATOM 610 O O . SER A 1 80 ? -13.447 1.232 13.708 1.00 97.88 80 SER A O 1
ATOM 612 N N . TYR A 1 81 ? -13.333 -0.040 15.554 1.00 98.19 81 TYR A N 1
ATOM 613 C CA . TYR A 1 81 ? -12.211 -0.847 15.071 1.00 98.19 81 TYR A CA 1
ATOM 614 C C . TYR A 1 81 ? -12.535 -1.634 13.797 1.00 98.19 81 TYR A C 1
ATOM 616 O O . TYR A 1 81 ? -11.668 -1.742 12.940 1.00 98.19 81 TYR A O 1
ATOM 624 N N . ARG A 1 82 ? -13.769 -2.122 13.613 1.00 97.81 82 ARG A N 1
ATOM 625 C CA . ARG A 1 82 ? -14.195 -2.742 12.342 1.00 97.81 82 ARG A CA 1
ATOM 626 C C . ARG A 1 82 ? -14.225 -1.745 11.187 1.00 97.81 82 ARG A C 1
ATOM 628 O O . ARG A 1 82 ? -13.722 -2.051 10.112 1.00 97.81 82 ARG A O 1
ATOM 635 N N . ALA A 1 83 ? -14.777 -0.553 11.411 1.00 97.81 83 ALA A N 1
ATOM 636 C CA . ALA A 1 83 ? -14.805 0.501 10.398 1.00 97.81 83 ALA A CA 1
ATOM 637 C C . ALA A 1 83 ? -13.387 0.982 10.025 1.00 97.81 83 ALA A C 1
ATOM 639 O O . ALA A 1 83 ? -13.105 1.232 8.854 1.00 97.81 83 ALA A O 1
ATOM 640 N N . GLU A 1 84 ? -12.480 1.060 11.004 1.00 98.06 84 GLU A N 1
ATOM 641 C CA . GLU A 1 84 ? -11.051 1.319 10.788 1.00 98.06 84 GLU A CA 1
ATOM 642 C C . GLU A 1 84 ? -10.382 0.173 10.004 1.00 98.06 84 GLU A C 1
ATOM 644 O O . GLU A 1 84 ? -9.666 0.434 9.039 1.00 98.06 84 GLU A O 1
ATOM 649 N N . GLU A 1 85 ? -10.647 -1.090 10.354 1.00 97.69 85 GLU A N 1
ATOM 650 C CA . GLU A 1 85 ? -10.106 -2.278 9.676 1.00 97.69 85 GLU A CA 1
ATOM 651 C C . GLU A 1 85 ? -10.554 -2.358 8.205 1.00 97.69 85 GLU A C 1
ATOM 653 O O . GLU A 1 85 ? -9.734 -2.606 7.319 1.00 97.69 85 GLU A O 1
ATOM 658 N N . ASP A 1 86 ? -11.832 -2.101 7.919 1.00 97.38 86 ASP A N 1
ATOM 659 C CA . ASP A 1 86 ? -12.366 -2.087 6.554 1.00 97.38 86 ASP A CA 1
ATOM 660 C C . ASP A 1 86 ? -11.855 -0.884 5.743 1.00 97.38 86 ASP A C 1
ATOM 662 O O . ASP A 1 86 ? -11.487 -1.046 4.576 1.00 97.38 86 ASP A O 1
ATOM 666 N N . GLY A 1 87 ? -11.701 0.289 6.367 1.00 98.06 87 GLY A N 1
ATOM 667 C CA . GLY A 1 87 ? -11.025 1.438 5.754 1.00 98.06 87 GLY A CA 1
ATOM 668 C C . GLY A 1 87 ? -9.552 1.158 5.422 1.00 98.06 87 GLY A C 1
ATOM 669 O O . GLY A 1 87 ? -9.067 1.546 4.358 1.00 98.06 87 GLY A O 1
ATOM 670 N N . ILE A 1 88 ? -8.841 0.418 6.281 1.00 98.00 88 ILE A N 1
ATOM 671 C CA . ILE A 1 88 ? -7.468 -0.043 6.023 1.00 98.00 88 ILE A CA 1
ATOM 672 C C . ILE A 1 88 ? -7.436 -1.059 4.870 1.00 98.00 88 ILE A C 1
ATOM 674 O O . ILE A 1 88 ? -6.552 -0.970 4.016 1.00 98.00 88 ILE A O 1
ATOM 678 N N . LYS A 1 89 ? -8.403 -1.985 4.772 1.00 98.12 89 LYS A N 1
ATOM 679 C CA . LYS A 1 89 ? -8.517 -2.906 3.622 1.00 98.12 89 LYS A CA 1
ATOM 680 C C . LYS A 1 89 ? -8.737 -2.148 2.312 1.00 98.12 89 LYS A C 1
ATOM 682 O O . LYS A 1 89 ? -8.071 -2.452 1.324 1.00 98.12 89 LYS A O 1
ATOM 687 N N . GLU A 1 90 ? -9.622 -1.151 2.289 1.00 98.12 90 GLU A N 1
ATOM 688 C CA . GLU A 1 90 ? -9.868 -0.332 1.094 1.00 98.12 90 GLU A CA 1
ATOM 689 C C . GLU A 1 90 ? -8.638 0.512 0.709 1.00 98.12 90 GLU A C 1
ATOM 691 O O . GLU A 1 90 ? -8.264 0.574 -0.468 1.00 98.12 90 GLU A O 1
ATOM 696 N N . ALA A 1 91 ? -7.930 1.078 1.693 1.00 98.19 91 ALA A N 1
ATOM 697 C CA . ALA A 1 91 ? -6.659 1.769 1.478 1.00 98.19 91 ALA A CA 1
ATOM 698 C C . ALA A 1 91 ? -5.575 0.833 0.904 1.00 98.19 91 ALA A C 1
ATOM 700 O O . ALA A 1 91 ? -4.880 1.195 -0.044 1.00 98.19 91 ALA A O 1
ATOM 701 N N . LEU A 1 92 ? -5.460 -0.400 1.410 1.00 98.06 92 LEU A N 1
ATOM 702 C CA . LEU A 1 92 ? -4.513 -1.398 0.897 1.00 98.06 92 LEU A CA 1
ATOM 703 C C . LEU A 1 92 ? -4.870 -1.867 -0.521 1.00 98.06 92 LEU A C 1
ATOM 705 O O . LEU A 1 92 ? -3.979 -2.016 -1.357 1.00 98.06 92 LEU A O 1
ATOM 709 N N . LEU A 1 93 ? -6.156 -2.071 -0.825 1.00 97.69 93 LEU A N 1
ATOM 710 C CA . LEU A 1 93 ? -6.616 -2.462 -2.162 1.00 97.69 93 LEU A CA 1
ATOM 711 C C . LEU A 1 93 ? -6.411 -1.343 -3.193 1.00 97.69 93 LEU A C 1
ATOM 713 O O . LEU A 1 93 ? -5.943 -1.612 -4.302 1.00 97.69 93 LEU A O 1
ATOM 717 N N . SER A 1 94 ? -6.706 -0.091 -2.834 1.00 98.12 94 SER A N 1
ATOM 718 C CA . SER A 1 94 ? -6.466 1.066 -3.705 1.00 98.12 94 SER A CA 1
ATOM 719 C C . SER A 1 94 ? -4.969 1.336 -3.907 1.00 98.12 94 SER A C 1
ATOM 721 O O . SER A 1 94 ? -4.549 1.543 -5.046 1.00 98.12 94 SER A O 1
ATOM 723 N N . ALA A 1 95 ? -4.141 1.215 -2.864 1.00 98.25 95 ALA A N 1
ATOM 724 C CA . ALA A 1 95 ? -2.683 1.296 -2.979 1.00 98.25 95 ALA A CA 1
ATOM 725 C C . ALA A 1 95 ? -2.095 0.161 -3.840 1.00 98.25 95 ALA A C 1
ATOM 727 O O . ALA A 1 95 ? -1.264 0.417 -4.712 1.00 98.25 95 ALA A O 1
ATOM 728 N N . GLN A 1 96 ? -2.553 -1.087 -3.667 1.00 97.94 96 GLN A N 1
ATOM 729 C CA . GLN A 1 96 ? -2.104 -2.213 -4.496 1.00 97.94 96 GLN A CA 1
ATOM 730 C C . GLN A 1 96 ? -2.523 -2.036 -5.963 1.00 97.94 96 GLN A C 1
ATOM 732 O O . GLN A 1 96 ? -1.764 -2.391 -6.867 1.00 97.94 96 GLN A O 1
ATOM 737 N N . ARG A 1 97 ? -3.713 -1.476 -6.218 1.00 97.88 97 ARG A N 1
ATOM 738 C CA . ARG A 1 97 ? -4.136 -1.114 -7.572 1.00 97.88 97 ARG A CA 1
ATOM 739 C C . ARG A 1 97 ? -3.238 -0.027 -8.159 1.00 97.88 97 ARG A C 1
ATOM 741 O O . ARG A 1 97 ? -2.704 -0.236 -9.238 1.00 97.88 97 ARG A O 1
ATOM 748 N N . LEU A 1 98 ? -3.023 1.079 -7.447 1.00 98.25 98 LEU A N 1
ATOM 749 C CA . LEU A 1 98 ? -2.170 2.178 -7.910 1.00 98.25 98 LEU A CA 1
ATOM 750 C C . LEU A 1 98 ? -0.738 1.703 -8.212 1.00 98.25 98 LEU A C 1
ATOM 752 O O . LEU A 1 98 ? -0.163 2.097 -9.222 1.00 98.25 98 LEU A O 1
ATOM 756 N N . ALA A 1 99 ? -0.191 0.798 -7.395 1.00 98.19 99 ALA A N 1
ATOM 757 C CA . ALA A 1 99 ? 1.105 0.172 -7.645 1.00 98.19 99 ALA A CA 1
ATOM 758 C C . ALA A 1 99 ? 1.115 -0.698 -8.918 1.00 98.19 99 ALA A C 1
ATOM 760 O O . ALA A 1 99 ? 2.078 -0.648 -9.679 1.00 98.19 99 ALA A O 1
ATOM 761 N N . LYS A 1 100 ? 0.050 -1.468 -9.189 1.00 98.00 100 LYS A N 1
ATOM 762 C CA . LYS A 1 100 ? -0.092 -2.251 -10.434 1.00 98.00 100 LYS A CA 1
ATOM 763 C C . LYS A 1 100 ? -0.244 -1.352 -11.660 1.00 98.00 100 LYS A C 1
ATOM 765 O O . LYS A 1 100 ? 0.456 -1.567 -12.645 1.00 98.00 100 LYS A O 1
ATOM 770 N N . ASP A 1 101 ? -1.108 -0.343 -11.575 1.00 98.19 101 ASP A N 1
ATOM 771 C CA . ASP A 1 101 ? -1.383 0.604 -12.657 1.00 98.19 101 ASP A CA 1
ATOM 772 C C . ASP A 1 101 ? -0.099 1.408 -12.987 1.00 98.19 101 ASP A C 1
ATOM 774 O O . ASP A 1 101 ? 0.279 1.522 -14.153 1.00 98.19 101 ASP A O 1
ATOM 778 N N . SER A 1 102 ? 0.666 1.838 -11.971 1.00 98.31 102 SER A N 1
ATOM 779 C CA . SER A 1 102 ? 1.979 2.488 -12.135 1.00 98.31 102 SER A CA 1
ATOM 780 C C . SER A 1 102 ? 3.067 1.556 -12.691 1.00 98.31 102 SER A C 1
ATOM 782 O O . SER A 1 102 ? 3.867 1.989 -13.521 1.00 98.31 102 SER A O 1
ATOM 784 N N . LEU A 1 103 ? 3.112 0.286 -12.268 1.00 98.38 103 LEU A N 1
ATOM 785 C CA . LEU A 1 103 ? 4.039 -0.708 -12.823 1.00 98.38 103 LEU A CA 1
ATOM 786 C C . LEU A 1 103 ? 3.729 -1.024 -14.289 1.00 98.38 103 LEU A C 1
ATOM 788 O O . LEU A 1 103 ? 4.659 -1.285 -15.051 1.00 98.38 103 LEU A O 1
ATOM 792 N N . GLN A 1 104 ? 2.456 -1.006 -14.689 1.00 98.19 104 GLN A N 1
ATOM 793 C CA . GLN A 1 104 ? 2.084 -1.181 -16.089 1.00 98.19 104 GLN A CA 1
ATOM 794 C C . GLN A 1 104 ? 2.467 0.052 -16.910 1.00 98.19 104 GLN A C 1
ATOM 796 O O . GLN A 1 104 ? 3.171 -0.094 -17.900 1.00 98.19 104 GLN A O 1
ATOM 801 N N . GLU A 1 105 ? 2.145 1.265 -16.448 1.00 98.12 105 GLU A N 1
ATOM 802 C CA . GLU A 1 105 ? 2.532 2.503 -17.140 1.00 98.12 105 GLU A CA 1
ATOM 803 C C . GLU A 1 105 ? 4.064 2.622 -17.307 1.00 98.12 105 GLU A C 1
ATOM 805 O O . GLU A 1 105 ? 4.555 3.097 -18.333 1.00 98.12 105 GLU A O 1
ATOM 810 N N . ALA A 1 106 ? 4.845 2.157 -16.324 1.00 98.38 106 ALA A N 1
ATOM 811 C CA . ALA A 1 106 ? 6.303 2.093 -16.415 1.00 98.38 106 ALA A CA 1
ATOM 812 C C . ALA A 1 106 ? 6.798 1.078 -17.465 1.00 98.38 106 ALA A C 1
ATOM 814 O O . ALA A 1 106 ? 7.760 1.371 -18.179 1.00 98.38 106 ALA A O 1
ATOM 815 N N . LYS A 1 107 ? 6.142 -0.085 -17.591 1.00 98.25 107 LYS A N 1
ATOM 816 C CA . LYS A 1 107 ? 6.434 -1.078 -18.641 1.00 98.25 107 LYS A CA 1
ATOM 817 C C . LYS A 1 107 ? 6.062 -0.560 -20.022 1.00 98.25 107 LYS A C 1
ATOM 819 O O . LYS A 1 107 ? 6.913 -0.585 -20.901 1.00 98.25 107 LYS A O 1
ATOM 824 N N . ASP A 1 108 ? 4.858 -0.016 -20.187 1.00 98.12 108 ASP A N 1
ATOM 825 C CA . ASP A 1 108 ? 4.375 0.533 -21.458 1.00 98.12 108 ASP A CA 1
ATOM 826 C C . ASP A 1 108 ? 5.332 1.626 -21.973 1.00 98.12 108 ASP A C 1
ATOM 828 O O . ASP A 1 108 ? 5.720 1.635 -23.141 1.00 98.12 108 ASP A O 1
ATOM 832 N N . LYS A 1 109 ? 5.802 2.514 -21.080 1.00 98.38 109 LYS A N 1
ATOM 833 C CA . LYS A 1 109 ? 6.833 3.519 -21.397 1.00 98.38 109 LYS A CA 1
ATOM 834 C C . LYS A 1 109 ? 8.172 2.888 -21.785 1.00 98.38 109 LYS A C 1
ATOM 836 O O . LYS A 1 109 ? 8.801 3.361 -22.729 1.00 98.38 109 LYS A O 1
ATOM 841 N N . ALA A 1 110 ? 8.619 1.845 -21.085 1.00 98.50 110 ALA A N 1
ATOM 842 C CA . ALA A 1 110 ? 9.866 1.153 -21.408 1.00 98.50 110 ALA A CA 1
ATOM 843 C C . ALA A 1 110 ? 9.793 0.434 -22.768 1.00 98.50 110 ALA A C 1
ATOM 845 O O . ALA A 1 110 ? 10.717 0.558 -23.569 1.00 98.50 110 ALA A O 1
ATOM 846 N N . GLU A 1 111 ? 8.683 -0.247 -23.065 1.00 98.12 111 GLU A N 1
ATOM 847 C CA . GLU A 1 111 ? 8.432 -0.904 -24.352 1.00 98.12 111 GLU A CA 1
ATOM 848 C C . GLU A 1 111 ? 8.397 0.110 -25.505 1.00 98.12 111 GLU A C 1
ATOM 850 O O . GLU A 1 111 ? 9.040 -0.115 -26.530 1.00 98.12 111 GLU A O 1
ATOM 855 N N . VAL A 1 112 ? 7.750 1.269 -25.323 1.00 98.31 112 VAL A N 1
ATOM 856 C CA . VAL A 1 112 ? 7.763 2.365 -26.311 1.00 98.31 112 VAL A CA 1
ATOM 857 C C . VAL A 1 112 ? 9.178 2.909 -26.544 1.00 98.31 112 VAL A C 1
ATOM 859 O O . VAL A 1 112 ? 9.564 3.110 -27.695 1.00 98.31 112 VAL A O 1
ATOM 862 N N . ILE A 1 113 ? 9.976 3.112 -25.488 1.00 98.38 113 ILE A N 1
ATOM 863 C CA . ILE A 1 113 ? 11.367 3.587 -25.610 1.00 98.38 113 ILE A CA 1
ATOM 864 C C . ILE A 1 113 ? 12.240 2.564 -26.354 1.00 98.38 113 ILE A C 1
ATOM 866 O O . ILE A 1 113 ? 13.025 2.949 -27.221 1.00 98.38 113 ILE A O 1
ATOM 870 N N . VAL A 1 114 ? 12.093 1.267 -26.061 1.00 98.38 114 VAL A N 1
ATOM 871 C CA . VAL A 1 114 ? 12.820 0.198 -26.767 1.00 98.38 114 VAL A CA 1
ATOM 872 C C . VAL A 1 114 ? 12.384 0.115 -28.233 1.00 98.38 114 VAL A C 1
ATOM 874 O O . VAL A 1 114 ? 13.240 0.043 -29.113 1.00 98.38 114 VAL A O 1
ATOM 877 N N . ALA A 1 115 ? 11.082 0.194 -28.519 1.00 98.19 115 ALA A N 1
ATOM 878 C CA . ALA A 1 115 ? 10.555 0.136 -29.881 1.00 98.19 115 ALA A CA 1
ATOM 879 C C . ALA A 1 115 ? 10.981 1.340 -30.743 1.00 98.19 115 ALA A C 1
ATOM 881 O O . ALA A 1 115 ? 11.313 1.159 -31.919 1.00 98.19 115 ALA A O 1
ATOM 882 N N . ASP A 1 116 ? 11.020 2.554 -30.182 1.00 98.31 116 ASP A N 1
ATOM 883 C CA . ASP A 1 116 ? 11.528 3.745 -30.878 1.00 98.31 116 ASP A CA 1
ATOM 884 C C . ASP A 1 116 ? 13.045 3.659 -31.108 1.00 98.31 116 ASP A C 1
ATOM 886 O O . ASP A 1 116 ? 13.517 3.875 -32.227 1.00 98.31 116 ASP A O 1
ATOM 890 N N . ALA A 1 117 ? 13.811 3.233 -30.096 1.00 98.31 117 ALA A N 1
ATOM 891 C CA . ALA A 1 117 ? 15.251 3.016 -30.221 1.00 98.31 117 ALA A CA 1
ATOM 892 C C . ALA A 1 117 ? 15.588 1.961 -31.292 1.00 98.31 117 ALA A C 1
ATOM 894 O O . ALA A 1 117 ? 16.451 2.204 -32.139 1.00 98.31 117 ALA A O 1
ATOM 895 N N . GLU A 1 118 ? 14.877 0.829 -31.319 1.00 98.00 118 GLU A N 1
ATOM 896 C CA . GLU A 1 118 ? 14.992 -0.176 -32.380 1.00 98.00 118 GLU A CA 1
ATOM 897 C C . GLU A 1 118 ? 14.623 0.389 -33.755 1.00 98.00 118 GLU A C 1
ATOM 899 O O . GLU A 1 118 ? 15.341 0.160 -34.728 1.00 98.00 118 GLU A O 1
ATOM 904 N N . THR A 1 119 ? 13.519 1.131 -33.858 1.00 98.19 119 THR A N 1
ATOM 905 C CA . THR A 1 119 ? 13.045 1.700 -35.130 1.00 98.19 119 THR A CA 1
ATOM 906 C C . THR A 1 119 ? 14.044 2.713 -35.686 1.00 98.19 119 THR A C 1
ATOM 908 O O . THR A 1 119 ? 14.383 2.671 -36.872 1.00 98.19 119 THR A O 1
ATOM 911 N N . ASN A 1 120 ? 14.586 3.580 -34.830 1.00 98.25 120 ASN A N 1
ATOM 912 C CA . ASN A 1 120 ? 15.607 4.546 -35.207 1.00 98.25 120 ASN A CA 1
ATOM 913 C C . ASN A 1 120 ? 16.937 3.863 -35.577 1.00 98.25 120 ASN A C 1
ATOM 915 O O . ASN A 1 120 ? 17.540 4.223 -36.587 1.00 98.25 120 ASN A O 1
ATOM 919 N N . ALA A 1 121 ? 17.364 2.838 -34.830 1.00 98.31 121 ALA A N 1
ATOM 920 C CA . ALA A 1 121 ? 18.567 2.064 -35.144 1.00 98.31 121 ALA A CA 1
ATOM 921 C C . ALA A 1 121 ? 18.445 1.310 -36.481 1.00 98.31 121 ALA A C 1
ATOM 923 O O . ALA A 1 121 ? 19.372 1.346 -37.292 1.00 98.31 121 ALA A O 1
ATOM 924 N N . ARG A 1 122 ? 17.289 0.685 -36.756 1.00 97.94 122 ARG A N 1
ATOM 925 C CA . ARG A 1 122 ? 16.981 0.046 -38.050 1.00 97.94 122 ARG A CA 1
ATOM 926 C C . ARG A 1 122 ? 17.049 1.065 -39.190 1.00 97.94 122 ARG A C 1
ATOM 928 O O . ARG A 1 122 ? 17.761 0.824 -40.160 1.00 97.94 122 ARG A O 1
ATOM 935 N N . ARG A 1 123 ? 16.412 2.234 -39.034 1.00 98.31 123 ARG A N 1
ATOM 936 C CA . ARG A 1 123 ? 16.486 3.333 -40.013 1.00 98.31 123 ARG A CA 1
ATOM 937 C C . ARG A 1 123 ? 17.928 3.773 -40.276 1.00 98.31 123 ARG A C 1
ATOM 939 O O . ARG A 1 123 ? 18.330 3.818 -41.430 1.00 98.31 123 ARG A O 1
ATOM 946 N N . MET A 1 124 ? 18.723 4.027 -39.233 1.00 98.25 124 MET A N 1
ATOM 947 C CA . MET A 1 124 ? 20.135 4.409 -39.386 1.00 98.25 124 MET A CA 1
ATOM 948 C C . MET A 1 124 ? 20.956 3.350 -40.138 1.00 98.25 124 MET A C 1
ATOM 950 O O . MET A 1 124 ? 21.820 3.705 -40.939 1.00 98.25 124 MET A O 1
ATOM 954 N N . MET A 1 125 ? 20.683 2.061 -39.914 1.00 97.94 125 MET A N 1
ATOM 955 C CA . MET A 1 125 ? 21.339 0.965 -40.635 1.00 97.94 125 MET A CA 1
ATOM 956 C C . MET A 1 125 ? 20.906 0.890 -42.105 1.00 97.94 125 MET A C 1
ATOM 958 O O . MET A 1 125 ? 21.758 0.695 -42.972 1.00 97.94 125 MET A O 1
ATOM 962 N N . ASP A 1 126 ? 19.618 1.067 -42.410 1.00 97.88 126 ASP A N 1
ATOM 963 C CA . ASP A 1 126 ? 19.113 1.059 -43.788 1.00 97.88 126 ASP A CA 1
ATOM 964 C C . ASP A 1 126 ? 19.530 2.313 -44.579 1.00 97.88 126 ASP A C 1
ATOM 966 O O . ASP A 1 126 ? 19.876 2.193 -45.758 1.00 97.88 126 ASP A O 1
ATOM 970 N N . ASP A 1 127 ? 19.602 3.486 -43.941 1.00 98.06 127 ASP A N 1
ATOM 971 C CA . ASP A 1 127 ? 20.159 4.717 -44.518 1.00 98.06 127 ASP A CA 1
ATOM 972 C C . ASP A 1 127 ? 21.655 4.533 -44.837 1.00 98.06 127 ASP A C 1
ATOM 974 O O . ASP A 1 127 ? 22.072 4.690 -45.988 1.00 98.06 127 ASP A O 1
ATOM 978 N N . ALA A 1 128 ? 22.460 4.091 -43.862 1.00 98.06 128 ALA A N 1
ATOM 979 C CA . ALA A 1 128 ? 23.895 3.851 -44.048 1.00 98.06 128 ALA A CA 1
ATOM 980 C C . ALA A 1 128 ? 24.185 2.785 -45.123 1.00 98.06 128 ALA A C 1
ATOM 982 O O . ALA A 1 128 ? 25.097 2.937 -45.937 1.00 98.06 128 ALA A O 1
ATOM 983 N N . LYS A 1 129 ? 23.379 1.719 -45.174 1.00 97.56 129 LYS A N 1
ATOM 984 C CA . LYS A 1 129 ? 23.436 0.675 -46.210 1.00 97.56 129 LYS A CA 1
ATOM 985 C C . LYS A 1 129 ? 23.041 1.206 -47.588 1.00 97.56 129 LYS A C 1
ATOM 987 O O . LYS A 1 129 ? 23.641 0.814 -48.590 1.00 97.56 129 LYS A O 1
ATOM 992 N N . THR A 1 130 ? 22.059 2.103 -47.649 1.00 97.81 130 THR A N 1
ATOM 993 C CA . THR A 1 130 ? 21.628 2.766 -48.885 1.00 97.81 130 THR A CA 1
ATOM 994 C C . THR A 1 130 ? 22.719 3.692 -49.420 1.00 97.81 130 THR A C 1
ATOM 996 O O . THR A 1 130 ? 23.012 3.652 -50.615 1.00 97.81 130 THR A O 1
ATOM 999 N N . ASP A 1 131 ? 23.378 4.463 -48.557 1.00 97.44 131 ASP A N 1
ATOM 1000 C CA . ASP A 1 131 ? 24.469 5.360 -48.950 1.00 97.44 131 ASP A CA 1
ATOM 1001 C C . ASP A 1 131 ? 25.754 4.604 -49.308 1.00 97.44 131 ASP A C 1
ATOM 1003 O O . ASP A 1 131 ? 26.379 4.913 -50.324 1.00 97.44 131 ASP A O 1
ATOM 1007 N N . ALA A 1 132 ? 26.088 3.526 -48.592 1.00 97.50 132 ALA A N 1
ATOM 1008 C CA . ALA A 1 132 ? 27.156 2.610 -48.994 1.00 97.50 132 ALA A CA 1
ATOM 1009 C C . ALA A 1 132 ? 26.889 1.986 -50.380 1.00 97.50 132 ALA A C 1
ATOM 1011 O O . ALA A 1 132 ? 27.803 1.871 -51.199 1.00 97.50 132 ALA A O 1
ATOM 1012 N N . ALA A 1 133 ? 25.633 1.638 -50.688 1.00 96.81 133 ALA A N 1
ATOM 1013 C CA . ALA A 1 133 ? 25.243 1.121 -52.000 1.00 96.81 133 ALA A CA 1
ATOM 1014 C C . ALA A 1 133 ? 25.275 2.186 -53.117 1.00 96.81 133 ALA A C 1
ATOM 1016 O O . ALA A 1 133 ? 25.575 1.840 -54.263 1.00 96.81 133 ALA A O 1
ATOM 1017 N N . LYS A 1 134 ? 25.007 3.467 -52.813 1.00 97.44 134 LYS A N 1
ATOM 1018 C CA . LYS A 1 134 ? 25.228 4.589 -53.750 1.00 97.44 134 LYS A CA 1
ATOM 1019 C C . LYS A 1 134 ? 26.719 4.754 -54.041 1.00 97.44 134 LYS A C 1
ATOM 1021 O O . LYS A 1 134 ? 27.120 4.641 -55.196 1.00 97.44 134 LYS A O 1
ATOM 1026 N N . ALA A 1 135 ? 27.540 4.904 -53.000 1.00 96.88 135 ALA A N 1
ATOM 1027 C CA . ALA A 1 135 ? 28.984 5.085 -53.128 1.00 96.88 135 ALA A CA 1
ATOM 1028 C C . ALA A 1 135 ? 29.646 3.929 -53.899 1.00 96.88 135 ALA A C 1
ATOM 1030 O O . ALA A 1 135 ? 30.444 4.163 -54.804 1.00 96.88 135 ALA A O 1
ATOM 1031 N N . ALA A 1 136 ? 29.262 2.676 -53.622 1.00 96.62 136 ALA A N 1
ATOM 1032 C CA . ALA A 1 136 ? 29.752 1.514 -54.363 1.00 96.62 136 ALA A CA 1
ATOM 1033 C C . ALA A 1 136 ? 29.443 1.597 -55.872 1.00 96.62 136 ALA A C 1
ATOM 1035 O O . ALA A 1 136 ? 30.324 1.329 -56.690 1.00 96.62 136 ALA A O 1
ATOM 1036 N N . ARG A 1 137 ? 28.228 2.019 -56.257 1.00 96.69 137 ARG A N 1
ATOM 1037 C CA . ARG A 1 137 ? 27.860 2.237 -57.670 1.00 96.69 137 ARG A CA 1
ATOM 1038 C C . ARG A 1 137 ? 28.659 3.378 -58.294 1.00 96.69 137 ARG A C 1
ATOM 1040 O O . ARG A 1 137 ? 29.170 3.220 -59.396 1.00 96.69 137 ARG A O 1
ATOM 1047 N N . GLU A 1 138 ? 28.827 4.490 -57.585 1.00 96.62 138 GLU A N 1
ATOM 1048 C CA . GLU A 1 138 ? 29.609 5.634 -58.066 1.00 96.62 138 GLU A CA 1
ATOM 1049 C C . GLU A 1 138 ? 31.089 5.282 -58.285 1.00 96.62 138 GLU A C 1
ATOM 1051 O O . GLU A 1 138 ? 31.687 5.740 -59.262 1.00 96.62 138 GLU A O 1
ATOM 1056 N N . TYR A 1 139 ? 31.681 4.434 -57.436 1.00 96.12 139 TYR A N 1
ATOM 1057 C CA . TYR A 1 139 ? 33.029 3.902 -57.653 1.00 96.12 139 TYR A CA 1
ATOM 1058 C C . TYR A 1 139 ? 33.100 2.927 -58.837 1.00 96.12 139 TYR A C 1
ATOM 1060 O O . TYR A 1 139 ? 34.079 2.966 -59.585 1.00 96.12 139 TYR A O 1
ATOM 1068 N N . MET A 1 140 ? 32.078 2.092 -59.060 1.00 96.38 140 MET A N 1
ATOM 1069 C CA . MET A 1 140 ? 32.002 1.221 -60.244 1.00 96.38 140 MET A CA 1
ATOM 1070 C C . MET A 1 140 ? 31.907 2.041 -61.540 1.00 96.38 140 MET A C 1
ATOM 1072 O O . MET A 1 140 ? 32.717 1.840 -62.444 1.00 96.38 140 MET A O 1
ATOM 1076 N N . ASP A 1 141 ? 31.015 3.033 -61.594 1.00 96.69 141 ASP A N 1
ATOM 1077 C CA . ASP A 1 141 ? 30.868 3.950 -62.731 1.00 96.69 141 ASP A CA 1
ATOM 1078 C C . ASP A 1 141 ? 32.165 4.721 -63.029 1.00 96.69 141 ASP A C 1
ATOM 1080 O O . ASP A 1 141 ? 32.514 4.943 -64.190 1.00 96.69 141 ASP A O 1
ATOM 1084 N N . GLN A 1 142 ? 32.890 5.155 -61.992 1.00 96.44 142 GLN A N 1
ATOM 1085 C CA . GLN A 1 142 ? 34.199 5.800 -62.142 1.00 96.44 142 GLN A CA 1
ATOM 1086 C C . GLN A 1 142 ? 35.258 4.825 -62.667 1.00 96.44 142 GLN A C 1
ATOM 1088 O O . GLN A 1 142 ? 36.008 5.174 -63.581 1.00 96.44 142 GLN A O 1
ATOM 1093 N N . ALA A 1 143 ? 35.307 3.600 -62.137 1.00 96.31 143 ALA A N 1
ATOM 1094 C CA . ALA A 1 143 ? 36.238 2.575 -62.590 1.00 96.31 143 ALA A CA 1
ATOM 1095 C C . ALA A 1 143 ? 35.995 2.193 -64.059 1.00 96.31 143 ALA A C 1
ATOM 1097 O O . ALA A 1 143 ? 36.954 2.061 -64.817 1.00 96.31 143 ALA A O 1
ATOM 1098 N N . ASP A 1 144 ? 34.739 2.068 -64.490 1.00 96.00 144 ASP A N 1
ATOM 1099 C CA . ASP A 1 144 ? 34.398 1.715 -65.872 1.00 96.00 144 ASP A CA 1
ATOM 1100 C C . ASP A 1 144 ? 34.652 2.869 -66.855 1.00 96.00 144 ASP A C 1
ATOM 1102 O O . ASP A 1 144 ? 35.193 2.632 -67.938 1.00 96.00 144 ASP A O 1
ATOM 1106 N N . LYS A 1 145 ? 34.423 4.128 -66.450 1.00 96.81 145 LYS A N 1
ATOM 1107 C CA . LYS A 1 145 ? 34.896 5.308 -67.203 1.00 96.81 145 LYS A CA 1
ATOM 1108 C C . LYS A 1 145 ? 36.421 5.288 -67.369 1.00 96.81 145 LYS A C 1
ATOM 1110 O O . LYS A 1 145 ? 36.913 5.461 -68.482 1.00 96.81 145 LYS A O 1
ATOM 1115 N N . LYS A 1 146 ? 37.179 4.994 -66.305 1.00 95.44 146 LYS A N 1
ATOM 1116 C CA . LYS A 1 146 ? 38.653 4.916 -66.360 1.00 95.44 146 LYS A CA 1
ATOM 1117 C C . LYS A 1 146 ? 39.176 3.740 -67.192 1.00 95.44 146 LYS A C 1
ATOM 1119 O O . LYS A 1 146 ? 40.193 3.891 -67.868 1.00 95.44 146 LYS A O 1
ATOM 1124 N N . LYS A 1 147 ? 38.473 2.601 -67.221 1.00 96.38 147 LYS A N 1
ATOM 1125 C CA . LYS A 1 147 ? 38.759 1.500 -68.163 1.00 96.38 147 LYS A CA 1
ATOM 1126 C C . LYS A 1 147 ? 38.533 1.943 -69.612 1.00 96.38 147 LYS A C 1
ATOM 1128 O O . LYS A 1 147 ? 39.399 1.709 -70.448 1.00 96.38 147 LYS A O 1
ATOM 1133 N N . ALA A 1 148 ? 37.418 2.618 -69.904 1.00 96.31 148 ALA A N 1
ATOM 1134 C CA . ALA A 1 148 ? 37.112 3.106 -71.250 1.00 96.31 148 ALA A CA 1
ATOM 1135 C C . ALA A 1 148 ? 38.131 4.153 -71.750 1.00 96.31 148 ALA A C 1
ATOM 1137 O O . ALA A 1 148 ? 38.584 4.065 -72.891 1.00 96.31 148 ALA A O 1
ATOM 1138 N N . GLU A 1 149 ? 38.553 5.086 -70.888 1.00 95.94 149 GLU A N 1
ATOM 1139 C CA . GLU A 1 149 ? 39.657 6.018 -71.175 1.00 95.94 149 GLU A CA 1
ATOM 1140 C C . GLU A 1 149 ? 40.957 5.269 -71.527 1.00 95.94 149 GLU A C 1
ATOM 1142 O O . GLU A 1 149 ? 41.606 5.586 -72.525 1.00 95.94 149 GLU A O 1
ATOM 1147 N N . LEU A 1 150 ? 41.323 4.239 -70.750 1.00 95.06 150 LEU A N 1
ATOM 1148 C CA . LEU A 1 150 ? 42.515 3.425 -71.007 1.00 95.06 150 LEU A CA 1
ATOM 1149 C C . LEU A 1 150 ? 42.445 2.646 -72.326 1.00 95.06 150 LEU A C 1
ATOM 1151 O O . LEU A 1 150 ? 43.455 2.574 -73.028 1.00 95.06 150 LEU A O 1
ATOM 1155 N N . GLU A 1 151 ? 41.298 2.065 -72.684 1.00 95.88 151 GLU A N 1
ATOM 1156 C CA . GLU A 1 151 ? 41.154 1.351 -73.961 1.00 95.88 151 GLU A CA 1
ATOM 1157 C C . GLU A 1 151 ? 41.227 2.294 -75.170 1.00 95.88 151 GLU A C 1
ATOM 1159 O O . GLU A 1 151 ? 41.870 1.956 -76.166 1.00 95.88 151 GLU A O 1
ATOM 1164 N N . GLU A 1 152 ? 40.673 3.507 -75.084 1.00 96.25 152 GLU A N 1
ATOM 1165 C CA . GLU A 1 152 ? 40.829 4.494 -76.159 1.00 96.25 152 GLU A CA 1
ATOM 1166 C C . GLU A 1 152 ? 42.286 4.973 -76.282 1.00 96.25 152 GLU A C 1
ATOM 1168 O O . GLU A 1 152 ? 42.810 5.048 -77.394 1.00 96.25 152 GLU A O 1
ATOM 1173 N N . ILE A 1 153 ? 42.996 5.190 -75.167 1.00 96.50 153 ILE A N 1
ATOM 1174 C CA . ILE A 1 153 ? 44.435 5.504 -75.193 1.00 96.50 153 ILE A CA 1
ATOM 1175 C C . ILE A 1 153 ? 45.238 4.347 -75.814 1.00 96.50 153 ILE A C 1
ATOM 1177 O O . ILE A 1 153 ? 46.089 4.586 -76.674 1.00 96.50 153 ILE A O 1
ATOM 1181 N N . LYS A 1 154 ? 44.948 3.083 -75.471 1.00 95.25 154 LYS A N 1
ATOM 1182 C CA . LYS A 1 154 ? 45.575 1.908 -76.115 1.00 95.25 154 LYS A CA 1
ATOM 1183 C C . LYS A 1 154 ? 45.299 1.861 -77.620 1.00 95.25 154 LYS A C 1
ATOM 1185 O O . LYS A 1 154 ? 46.204 1.538 -78.399 1.00 95.25 154 LYS A O 1
ATOM 1190 N N . ARG A 1 155 ? 44.079 2.206 -78.050 1.00 95.88 155 ARG A N 1
ATOM 1191 C CA . ARG A 1 155 ? 43.693 2.282 -79.467 1.00 95.88 155 ARG A CA 1
ATOM 1192 C C . ARG A 1 155 ? 44.466 3.387 -80.192 1.00 95.88 155 ARG A C 1
ATOM 1194 O O . ARG A 1 155 ? 44.999 3.136 -81.272 1.00 95.88 155 ARG A O 1
ATOM 1201 N N . GLN A 1 156 ? 44.620 4.557 -79.575 1.00 95.50 156 GLN A N 1
ATOM 1202 C CA . GLN A 1 156 ? 45.400 5.678 -80.112 1.00 95.50 156 GLN A CA 1
ATOM 1203 C C . GLN A 1 156 ? 46.900 5.367 -80.196 1.00 95.50 156 GLN A C 1
ATOM 1205 O O . GLN A 1 156 ? 47.505 5.599 -81.240 1.00 95.50 156 GLN A O 1
ATOM 1210 N N . VAL A 1 157 ? 47.497 4.753 -79.168 1.00 96.25 157 VAL A N 1
ATOM 1211 C CA . VAL A 1 157 ? 48.897 4.280 -79.200 1.00 96.25 157 VAL A CA 1
ATOM 1212 C C . VAL A 1 157 ? 49.104 3.236 -80.304 1.00 96.25 157 VAL A C 1
ATOM 1214 O O . VAL A 1 157 ? 50.111 3.267 -81.015 1.00 96.25 157 VAL A O 1
ATOM 1217 N N . SER A 1 158 ? 48.133 2.341 -80.505 1.00 94.50 158 SER A N 1
ATOM 1218 C CA . SER A 1 158 ? 48.170 1.345 -81.582 1.00 94.50 158 SER A CA 1
ATOM 1219 C C . SER A 1 158 ? 48.080 1.992 -82.971 1.00 94.50 158 SER A C 1
ATOM 1221 O O . SER A 1 158 ? 48.861 1.647 -83.858 1.00 94.50 158 SER A O 1
ATOM 1223 N N . ALA A 1 159 ? 47.194 2.976 -83.154 1.00 94.31 159 ALA A N 1
ATOM 1224 C CA . ALA A 1 159 ? 47.080 3.747 -84.392 1.00 94.31 159 ALA A CA 1
ATOM 1225 C C . ALA A 1 159 ? 48.347 4.575 -84.679 1.00 94.31 159 ALA A C 1
ATOM 1227 O O . ALA A 1 159 ? 48.856 4.555 -85.801 1.00 94.31 159 ALA A O 1
ATOM 1228 N N . PHE A 1 160 ? 48.918 5.226 -83.660 1.00 96.00 160 PHE A N 1
ATOM 1229 C CA . PHE A 1 160 ? 50.187 5.950 -83.765 1.00 96.00 160 PHE A CA 1
ATOM 1230 C C . PHE A 1 160 ? 51.335 5.022 -84.182 1.00 96.00 160 PHE A C 1
ATOM 1232 O O . PHE A 1 160 ? 52.086 5.353 -85.097 1.00 96.00 160 PHE A O 1
ATOM 1239 N N . ARG A 1 161 ? 51.434 3.820 -83.593 1.00 93.94 161 ARG A N 1
ATOM 1240 C CA . ARG A 1 161 ? 52.423 2.804 -83.992 1.00 93.94 161 ARG A CA 1
ATOM 1241 C C . ARG A 1 161 ? 52.292 2.421 -85.469 1.00 93.94 161 ARG A C 1
ATOM 1243 O O . ARG A 1 161 ? 53.311 2.295 -86.146 1.00 93.94 161 ARG A O 1
ATOM 1250 N N . VAL A 1 162 ? 51.069 2.245 -85.977 1.00 94.38 162 VAL A N 1
ATOM 1251 C CA . VAL A 1 162 ? 50.825 1.952 -87.402 1.00 94.38 162 VAL A CA 1
ATOM 1252 C C . VAL A 1 162 ? 51.240 3.136 -88.281 1.00 94.38 162 VAL A C 1
ATOM 1254 O O . VAL A 1 162 ? 52.008 2.943 -89.222 1.00 94.38 162 VAL A O 1
ATOM 1257 N N . SER A 1 163 ? 50.828 4.359 -87.932 1.00 93.75 163 SER A N 1
ATOM 1258 C CA . SER A 1 163 ? 51.195 5.584 -88.659 1.00 93.75 163 SER A CA 1
ATOM 1259 C C . SER A 1 163 ? 52.709 5.819 -88.702 1.00 93.75 163 SER A C 1
ATOM 1261 O O . SER A 1 163 ? 53.246 6.226 -89.731 1.00 93.75 163 SER A O 1
ATOM 1263 N N . LEU A 1 164 ? 53.416 5.552 -87.601 1.00 93.44 164 LEU A N 1
ATOM 1264 C CA . LEU A 1 164 ? 54.866 5.713 -87.506 1.00 93.44 164 LEU A CA 1
ATOM 1265 C C . LEU A 1 164 ? 55.602 4.669 -88.365 1.00 93.44 164 LEU A C 1
ATOM 1267 O O . LEU A 1 164 ? 56.544 5.006 -89.081 1.00 93.44 164 LEU A O 1
ATOM 1271 N N . LEU A 1 165 ? 55.132 3.415 -88.365 1.00 91.50 165 LEU A N 1
ATOM 1272 C CA . LEU A 1 165 ? 55.636 2.367 -89.261 1.00 91.50 165 LEU A CA 1
ATOM 1273 C C . LEU A 1 165 ? 55.371 2.688 -90.741 1.00 91.50 165 LEU A C 1
ATOM 1275 O O . LEU A 1 165 ? 56.203 2.368 -91.588 1.00 91.50 165 LEU A O 1
ATOM 1279 N N . GLU A 1 166 ? 54.248 3.328 -91.069 1.00 92.81 166 GLU A N 1
ATOM 1280 C CA . GLU A 1 166 ? 53.956 3.787 -92.431 1.00 92.81 166 GLU A CA 1
ATOM 1281 C C . GLU A 1 166 ? 54.871 4.948 -92.857 1.00 92.81 166 GLU A C 1
ATOM 1283 O O . GLU A 1 166 ? 55.399 4.933 -93.970 1.00 92.81 166 GLU A O 1
ATOM 1288 N N . MET A 1 167 ? 55.143 5.909 -91.964 1.00 89.25 167 MET A N 1
ATOM 1289 C CA . MET A 1 167 ? 56.147 6.954 -92.202 1.00 89.25 167 MET A CA 1
ATOM 1290 C C . MET A 1 167 ? 57.538 6.365 -92.463 1.00 89.25 167 MET A C 1
ATOM 1292 O O . MET A 1 167 ? 58.190 6.749 -93.434 1.00 89.25 167 MET A O 1
ATOM 1296 N N . TYR A 1 168 ? 57.983 5.403 -91.646 1.00 89.75 168 TYR A N 1
ATOM 1297 C CA . TYR A 1 168 ? 59.283 4.759 -91.845 1.00 89.75 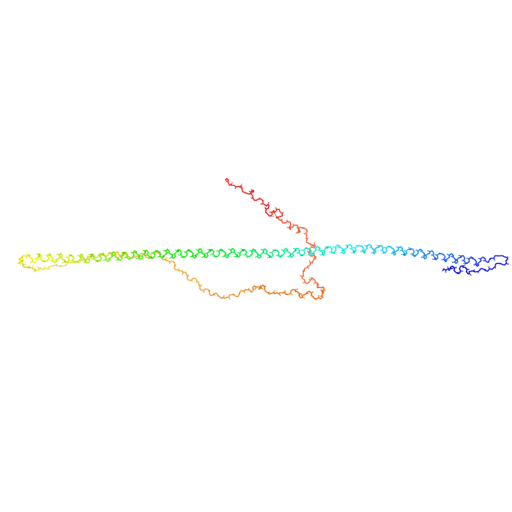168 TYR A CA 1
ATOM 1298 C C . TYR A 1 168 ? 59.368 3.979 -93.165 1.00 89.75 168 TYR A C 1
ATOM 1300 O O . TYR A 1 168 ? 60.424 3.999 -93.793 1.00 89.75 168 TYR A O 1
ATOM 1308 N N . LYS A 1 169 ? 58.277 3.355 -93.636 1.00 89.81 169 LYS A N 1
ATOM 1309 C CA . LYS A 1 169 ? 58.233 2.732 -94.974 1.00 89.81 169 LYS A CA 1
ATOM 1310 C C . LYS A 1 169 ? 58.429 3.763 -96.085 1.00 89.81 169 LYS A C 1
ATOM 1312 O O . LYS A 1 169 ? 59.332 3.591 -96.896 1.00 89.81 169 LYS A O 1
ATOM 1317 N N . LYS A 1 170 ? 57.678 4.870 -96.060 1.00 88.12 170 LYS A N 1
ATOM 1318 C CA . LYS A 1 170 ? 57.804 5.963 -97.046 1.00 88.12 170 LYS A CA 1
ATOM 1319 C C . LYS A 1 170 ? 59.205 6.586 -97.045 1.00 88.12 170 LYS A C 1
ATOM 1321 O O . LYS A 1 170 ? 59.746 6.905 -98.099 1.00 88.12 170 LYS A O 1
ATOM 1326 N N . HIS A 1 171 ? 59.827 6.717 -95.871 1.00 87.06 171 HIS A N 1
ATOM 1327 C CA . HIS A 1 171 ? 61.221 7.157 -95.758 1.00 87.06 171 HIS A CA 1
ATOM 1328 C C . HIS A 1 171 ? 62.203 6.130 -96.343 1.00 87.06 171 HIS A C 1
ATOM 1330 O O . HIS A 1 171 ? 63.136 6.518 -97.039 1.00 87.06 171 HIS A O 1
ATOM 1336 N N . LEU A 1 172 ? 61.998 4.831 -96.106 1.00 85.12 172 LEU A N 1
ATOM 1337 C CA . LEU A 1 172 ? 62.846 3.773 -96.661 1.00 85.12 172 LEU A CA 1
ATOM 1338 C C . LEU A 1 172 ? 62.729 3.687 -98.192 1.00 85.12 172 LEU A C 1
ATOM 1340 O O . LEU A 1 172 ? 63.739 3.543 -98.875 1.00 85.12 172 LEU A O 1
ATOM 1344 N N . GLU A 1 173 ? 61.521 3.835 -98.735 1.00 80.62 173 GLU A N 1
ATOM 1345 C CA . GLU A 1 173 ? 61.254 3.943 -100.176 1.00 80.62 173 GLU A CA 1
ATOM 1346 C C . GLU A 1 173 ? 61.981 5.153 -100.785 1.00 80.62 173 GLU A C 1
ATOM 1348 O O . GLU A 1 173 ? 62.701 5.003 -101.771 1.00 80.62 173 GLU A O 1
ATOM 1353 N N . ALA A 1 174 ? 61.894 6.328 -100.150 1.00 78.75 174 ALA A N 1
ATOM 1354 C CA . ALA A 1 174 ? 62.627 7.519 -100.582 1.00 78.75 174 ALA A CA 1
ATOM 1355 C C . ALA A 1 174 ? 64.157 7.325 -100.548 1.00 78.75 174 ALA A C 1
ATOM 1357 O O . ALA A 1 174 ? 64.843 7.742 -101.479 1.00 78.75 174 ALA A O 1
ATOM 1358 N N . ILE A 1 175 ? 64.696 6.653 -99.521 1.00 76.12 175 ILE A N 1
ATOM 1359 C CA . ILE A 1 175 ? 66.131 6.334 -99.411 1.00 76.12 175 ILE A CA 1
ATOM 1360 C C . ILE A 1 175 ? 66.571 5.346 -100.502 1.00 76.12 175 ILE A C 1
ATOM 1362 O O . ILE A 1 175 ? 67.627 5.536 -101.102 1.00 76.12 175 ILE A O 1
ATOM 1366 N N . ASN A 1 176 ? 65.757 4.335 -100.818 1.00 72.88 176 ASN A N 1
ATOM 1367 C CA . ASN A 1 176 ? 66.042 3.369 -101.887 1.00 72.88 176 ASN A CA 1
ATOM 1368 C C . ASN A 1 176 ? 66.061 4.002 -103.294 1.00 72.88 176 ASN A C 1
ATOM 1370 O O . ASN A 1 176 ? 66.638 3.424 -104.214 1.00 72.88 176 ASN A O 1
ATOM 1374 N N . HIS A 1 177 ? 65.470 5.188 -103.467 1.00 67.12 177 HIS A N 1
ATOM 1375 C CA . HIS A 1 177 ? 65.553 5.973 -104.701 1.00 67.12 177 HIS A CA 1
ATOM 1376 C C . HIS A 1 177 ? 66.763 6.930 -104.764 1.00 67.12 177 HIS A C 1
ATOM 1378 O O . HIS A 1 177 ? 66.937 7.613 -105.775 1.00 67.12 177 HIS A O 1
ATOM 1384 N N . ILE A 1 178 ? 67.634 6.964 -103.746 1.00 65.44 178 ILE A N 1
ATOM 1385 C CA . ILE A 1 178 ? 68.894 7.723 -103.781 1.00 65.44 178 ILE A CA 1
ATOM 1386 C C . ILE A 1 178 ? 69.975 6.897 -104.514 1.00 65.44 178 ILE A C 1
ATOM 1388 O O . ILE A 1 178 ? 70.285 5.784 -104.081 1.00 65.44 178 ILE A O 1
ATOM 1392 N N . PRO A 1 179 ? 70.604 7.413 -105.593 1.00 58.84 179 PRO A N 1
ATOM 1393 C CA . PRO A 1 179 ? 71.667 6.698 -106.302 1.00 58.84 179 PRO A CA 1
ATOM 1394 C C . PRO A 1 179 ? 72.877 6.396 -105.405 1.00 58.84 179 PRO A C 1
ATOM 1396 O O . PRO A 1 179 ? 73.476 7.294 -104.811 1.00 58.84 179 PRO A O 1
ATOM 1399 N N . THR A 1 180 ? 73.268 5.124 -105.322 1.00 50.22 180 THR A N 1
ATOM 1400 C CA . THR A 1 180 ? 74.323 4.658 -104.412 1.00 50.22 180 THR A CA 1
ATOM 1401 C C . THR A 1 180 ? 75.724 4.858 -104.994 1.00 50.22 180 THR A C 1
ATOM 1403 O O . THR A 1 180 ? 76.196 4.065 -105.808 1.00 50.22 180 THR A O 1
ATOM 1406 N N . PHE A 1 181 ? 76.442 5.876 -104.511 1.00 44.31 181 PHE A N 1
ATOM 1407 C CA . PHE A 1 181 ? 77.896 5.962 -104.678 1.00 44.31 181 PHE A CA 1
ATOM 1408 C C . PHE A 1 181 ? 78.619 5.186 -103.570 1.00 44.31 181 PHE A C 1
ATOM 1410 O O . PHE A 1 181 ? 78.308 5.311 -102.386 1.00 44.31 181 PHE A O 1
ATOM 1417 N N . ARG A 1 182 ? 79.587 4.355 -103.968 1.00 43.66 182 ARG A N 1
ATOM 1418 C CA . ARG A 1 182 ? 80.261 3.375 -103.108 1.00 43.66 182 ARG A CA 1
ATOM 1419 C C . ARG A 1 182 ? 81.679 3.833 -102.768 1.00 43.66 182 ARG A C 1
ATOM 1421 O O . ARG A 1 182 ? 82.525 3.894 -103.652 1.00 43.66 182 ARG A O 1
ATOM 1428 N N . VAL A 1 183 ? 81.951 4.063 -101.485 1.00 42.47 183 VAL A N 1
ATOM 1429 C CA . VAL A 1 183 ? 83.303 4.249 -100.924 1.00 42.47 183 VAL A CA 1
ATOM 1430 C C . VAL A 1 183 ? 83.493 3.223 -99.804 1.00 42.47 183 VAL A C 1
ATOM 1432 O O . VAL A 1 183 ? 82.522 2.871 -99.133 1.00 42.47 183 VAL A O 1
ATOM 1435 N N . LYS A 1 184 ? 84.707 2.681 -99.639 1.00 38.56 184 LYS A N 1
ATOM 1436 C CA . LYS A 1 184 ? 84.974 1.525 -98.771 1.00 38.56 184 LYS A CA 1
ATOM 1437 C C . LYS A 1 184 ? 86.143 1.783 -97.807 1.00 38.56 184 LYS A C 1
ATOM 1439 O O . LYS A 1 184 ? 87.240 2.049 -98.269 1.00 38.56 184 LYS A O 1
ATOM 1444 N N . GLU A 1 185 ? 85.826 1.670 -96.514 1.00 44.22 185 GLU A N 1
ATOM 1445 C CA . GLU A 1 185 ? 86.616 1.238 -95.335 1.00 44.22 185 GLU A CA 1
ATOM 1446 C C . GLU A 1 185 ? 88.141 1.460 -95.253 1.00 44.22 185 GLU A C 1
ATOM 1448 O O . GLU A 1 185 ? 88.874 1.013 -96.123 1.00 44.22 185 GLU A O 1
ATOM 1453 N N . GLU A 1 186 ? 88.614 1.883 -94.067 1.00 30.28 186 GLU A N 1
ATOM 1454 C CA . GLU A 1 186 ? 89.748 1.218 -93.388 1.00 30.28 186 GLU A CA 1
ATOM 1455 C C . GLU A 1 186 ? 89.748 1.424 -91.845 1.00 30.28 186 GLU A C 1
ATOM 1457 O O . GLU A 1 186 ? 89.047 2.288 -91.315 1.00 30.28 186 GLU A O 1
ATOM 1462 N N . LYS A 1 187 ? 90.478 0.554 -91.124 1.00 41.81 187 LYS A N 1
ATOM 1463 C CA . LYS A 1 187 ? 90.690 0.411 -89.651 1.00 41.81 187 LYS A CA 1
ATOM 1464 C C . LYS A 1 187 ? 92.020 -0.370 -89.453 1.00 41.81 187 LYS A C 1
ATOM 1466 O O . LYS A 1 187 ? 92.395 -1.020 -90.430 1.00 41.81 187 LYS A O 1
ATOM 1471 N N . PRO A 1 188 ? 92.697 -0.455 -88.271 1.00 52.53 188 PRO A N 1
ATOM 1472 C CA . PRO A 1 188 ? 92.299 -0.168 -86.870 1.00 52.53 188 PRO A CA 1
ATOM 1473 C C . PRO A 1 188 ? 93.321 0.817 -86.183 1.00 52.53 188 PRO A C 1
ATOM 1475 O O . PRO A 1 188 ? 93.662 1.780 -86.853 1.00 52.53 188 PRO A O 1
ATOM 1478 N N . GLN A 1 189 ? 93.842 0.780 -84.929 1.00 39.12 189 GLN A N 1
ATOM 1479 C CA . GLN A 1 189 ? 93.718 -0.089 -83.731 1.00 39.12 189 GLN A CA 1
ATOM 1480 C C . GLN A 1 189 ? 94.135 0.614 -82.396 1.00 39.12 189 GLN A C 1
ATOM 1482 O O . GLN A 1 189 ? 94.899 1.567 -82.407 1.00 39.12 189 GLN A O 1
ATOM 1487 N N . GLN A 1 190 ? 93.628 0.092 -81.264 1.00 39.53 190 GLN A N 1
ATOM 1488 C CA . GLN A 1 190 ? 94.086 0.110 -79.841 1.00 39.53 190 GLN A CA 1
ATOM 1489 C C . GLN A 1 190 ? 95.080 1.152 -79.264 1.00 39.53 190 GLN A C 1
ATOM 1491 O O . GLN A 1 190 ? 96.248 1.182 -79.636 1.00 39.53 190 GLN A O 1
ATOM 1496 N N . ALA A 1 191 ? 94.687 1.723 -78.109 1.00 32.12 191 ALA A N 1
ATOM 1497 C CA . ALA A 1 191 ? 95.378 1.552 -76.811 1.00 32.12 191 ALA A CA 1
ATOM 1498 C C . ALA A 1 191 ? 94.418 1.826 -75.615 1.00 32.12 191 ALA A C 1
ATOM 1500 O O . ALA A 1 191 ? 93.373 2.446 -75.793 1.00 32.12 191 ALA A O 1
ATOM 1501 N N . ALA A 1 192 ? 94.755 1.341 -74.411 1.00 39.81 192 ALA A N 1
ATOM 1502 C CA . ALA A 1 192 ? 94.042 1.498 -73.119 1.00 39.81 192 ALA A CA 1
ATOM 1503 C C . ALA A 1 192 ? 95.072 1.315 -71.960 1.00 39.81 192 ALA A C 1
ATOM 1505 O O . ALA A 1 192 ? 96.230 1.050 -72.299 1.00 39.81 192 ALA A O 1
ATOM 1506 N N . PRO A 1 193 ? 94.750 1.350 -70.638 1.00 58.81 193 PRO A N 1
ATOM 1507 C CA . PRO A 1 193 ? 93.490 1.641 -69.921 1.00 58.81 193 PRO A CA 1
ATOM 1508 C C . PRO A 1 193 ? 93.682 2.661 -68.751 1.00 58.81 193 PRO A C 1
ATOM 1510 O O . PRO A 1 193 ? 94.708 3.327 -68.696 1.00 58.81 193 PRO A O 1
ATOM 1513 N N . VAL A 1 194 ? 92.729 2.753 -67.799 1.00 40.94 194 VAL A N 1
ATOM 1514 C CA . VAL A 1 194 ? 92.893 2.743 -66.306 1.00 40.94 194 VAL A CA 1
ATOM 1515 C C . VAL A 1 194 ? 91.529 3.051 -65.630 1.00 40.94 194 VAL A C 1
ATOM 1517 O O . VAL A 1 194 ? 90.563 3.382 -66.312 1.00 40.94 194 VAL A O 1
ATOM 1520 N N . GLN A 1 195 ? 91.394 2.797 -64.322 1.00 40.38 195 GLN A N 1
ATOM 1521 C CA . GLN A 1 195 ? 90.127 2.560 -63.609 1.00 40.38 195 GLN A CA 1
ATOM 1522 C C . GLN A 1 195 ? 89.742 3.640 -62.567 1.00 40.38 195 GLN A C 1
ATOM 1524 O O . GLN A 1 195 ? 90.601 4.363 -62.071 1.00 40.38 195 GLN A O 1
ATOM 1529 N N . LYS A 1 196 ? 88.485 3.525 -62.095 1.00 36.47 196 LYS A N 1
ATOM 1530 C CA . LYS A 1 196 ? 88.045 3.622 -60.680 1.00 36.47 196 LYS A CA 1
ATOM 1531 C C . LYS A 1 196 ? 87.687 4.995 -60.081 1.00 36.47 196 LYS A C 1
ATOM 1533 O O . LYS A 1 196 ? 88.548 5.709 -59.583 1.00 36.47 196 LYS A O 1
ATOM 1538 N N . ALA A 1 197 ? 86.377 5.202 -59.905 1.00 32.84 197 ALA A N 1
ATOM 1539 C CA . ALA A 1 197 ? 85.788 5.662 -58.640 1.00 32.84 197 ALA A CA 1
ATOM 1540 C C . ALA A 1 197 ? 84.295 5.272 -58.562 1.00 32.84 197 ALA A C 1
ATOM 1542 O O . ALA A 1 197 ? 83.487 5.764 -59.343 1.00 32.84 197 ALA A O 1
ATOM 1543 N N . GLU A 1 198 ? 83.923 4.424 -57.601 1.00 40.22 198 GLU A N 1
ATOM 1544 C CA . GLU A 1 198 ? 82.598 4.525 -56.967 1.00 40.22 198 GLU A CA 1
ATOM 1545 C C . GLU A 1 198 ? 82.664 5.696 -55.967 1.00 40.22 198 GLU A C 1
ATOM 1547 O O . GLU A 1 198 ? 83.744 5.965 -55.426 1.00 40.22 198 GLU A O 1
ATOM 1552 N N . PRO A 1 199 ? 81.548 6.396 -55.699 1.00 42.03 199 PRO A N 1
ATOM 1553 C CA . PRO A 1 199 ? 80.739 5.941 -54.567 1.00 42.03 199 PRO A CA 1
ATOM 1554 C C . PRO A 1 199 ? 79.214 6.058 -54.757 1.00 42.03 199 PRO A C 1
ATOM 1556 O O . PRO A 1 199 ? 78.681 7.122 -55.053 1.00 42.03 199 PRO A O 1
ATOM 1559 N N . LYS A 1 200 ? 78.521 4.960 -54.432 1.00 41.88 200 LYS A N 1
ATOM 1560 C CA . LYS A 1 200 ? 77.421 4.913 -53.448 1.00 41.88 200 LYS A CA 1
ATOM 1561 C C . LYS A 1 200 ? 76.472 6.130 -53.377 1.00 41.88 200 LYS A C 1
ATOM 1563 O O . LYS A 1 200 ? 76.727 7.046 -52.599 1.00 41.88 200 LYS A O 1
ATOM 1568 N N . ALA A 1 201 ? 75.301 6.009 -54.011 1.00 35.62 201 ALA A N 1
ATOM 1569 C CA . ALA A 1 201 ? 73.996 6.170 -53.344 1.00 35.62 201 ALA A CA 1
ATOM 1570 C C . ALA A 1 201 ? 72.832 5.808 -54.291 1.00 35.62 201 ALA A C 1
ATOM 1572 O O . ALA A 1 201 ? 72.490 6.587 -55.177 1.00 35.62 201 ALA A O 1
ATOM 1573 N N . GLU A 1 202 ? 72.170 4.673 -54.054 1.00 48.41 202 GLU A N 1
ATOM 1574 C CA . GLU A 1 202 ? 70.732 4.585 -54.332 1.00 48.41 202 GLU A CA 1
ATOM 1575 C C . GLU A 1 202 ? 69.993 5.223 -53.147 1.00 48.41 202 GLU A C 1
ATOM 1577 O O . GLU A 1 202 ? 70.205 4.788 -52.014 1.00 48.41 202 GLU A O 1
ATOM 1582 N N . PRO A 1 203 ? 69.103 6.202 -53.362 1.00 42.16 203 PRO A N 1
ATOM 1583 C CA . PRO A 1 203 ? 67.966 6.412 -52.491 1.00 42.16 203 PRO A CA 1
ATOM 1584 C C . PRO A 1 203 ? 66.825 5.527 -53.006 1.00 42.16 203 PRO A C 1
ATOM 1586 O O . PRO A 1 203 ? 65.998 5.960 -53.811 1.00 42.16 203 PRO A O 1
ATOM 1589 N N . GLN A 1 204 ? 66.782 4.274 -52.549 1.00 45.25 204 GLN A N 1
ATOM 1590 C CA . GLN A 1 204 ? 65.505 3.566 -52.532 1.00 45.25 204 GLN A CA 1
ATOM 1591 C C . GLN A 1 204 ? 64.576 4.341 -5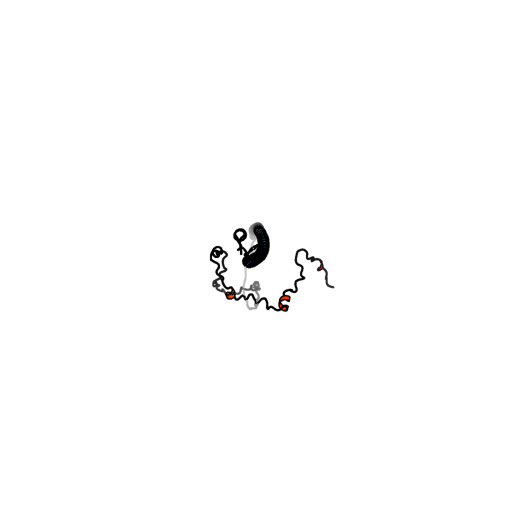1.587 1.00 45.25 204 GLN A C 1
ATOM 1593 O O . GLN A 1 204 ? 65.008 4.681 -50.483 1.00 45.25 204 GLN A O 1
ATOM 1598 N N . PRO A 1 205 ? 63.323 4.635 -51.968 1.00 45.56 205 PRO A N 1
ATOM 1599 C CA . PRO A 1 205 ? 62.317 5.040 -51.004 1.00 45.56 205 PRO A CA 1
ATOM 1600 C C . PRO A 1 205 ? 61.884 3.794 -50.219 1.00 45.56 205 PRO A C 1
ATOM 1602 O O . PRO A 1 205 ? 60.834 3.211 -50.492 1.00 45.56 205 PRO A O 1
ATOM 1605 N N . GLU A 1 206 ? 62.712 3.365 -49.262 1.00 42.91 206 GLU A N 1
ATOM 1606 C CA . GLU A 1 206 ? 62.214 2.548 -48.155 1.00 42.91 206 GLU A CA 1
ATOM 1607 C C . GLU A 1 206 ? 61.132 3.374 -47.434 1.00 42.91 206 GLU A C 1
ATOM 1609 O O . GLU A 1 206 ? 61.391 4.529 -47.085 1.00 42.91 206 GLU A O 1
ATOM 1614 N N . PRO A 1 207 ? 59.904 2.855 -47.265 1.00 54.22 207 PRO A N 1
ATOM 1615 C CA . PRO A 1 207 ? 58.863 3.569 -46.538 1.00 54.22 207 PRO A CA 1
ATOM 1616 C C . PRO A 1 207 ? 59.156 3.540 -45.034 1.00 54.22 207 PRO A C 1
ATOM 1618 O O . PRO A 1 207 ? 59.506 2.487 -44.500 1.00 54.22 207 PRO A O 1
ATOM 1621 N N . ASP A 1 208 ? 58.952 4.670 -44.351 1.00 43.09 208 ASP A N 1
ATOM 1622 C CA . ASP A 1 208 ? 59.069 4.772 -42.893 1.00 43.09 208 ASP A CA 1
ATOM 1623 C C . ASP A 1 208 ? 58.215 3.713 -42.168 1.00 43.09 208 ASP A C 1
ATOM 1625 O O . ASP A 1 208 ? 56.993 3.672 -42.354 1.00 43.09 208 ASP A O 1
ATOM 1629 N N . PRO A 1 209 ? 58.809 2.901 -41.275 1.00 47.06 209 PRO A N 1
ATOM 1630 C CA . PRO A 1 209 ? 58.080 2.098 -40.308 1.00 47.06 209 PRO A CA 1
ATOM 1631 C C . PRO A 1 209 ? 57.998 2.840 -38.960 1.00 47.06 209 PRO A C 1
ATOM 1633 O O . PRO A 1 209 ? 58.545 2.382 -37.956 1.00 47.06 209 PRO A O 1
ATOM 1636 N N . GLU A 1 210 ? 57.301 3.980 -38.922 1.00 44.38 210 GLU A N 1
ATOM 1637 C CA . GLU A 1 210 ? 56.964 4.687 -37.676 1.00 44.38 210 GLU A CA 1
ATOM 1638 C C . GLU A 1 210 ? 55.435 4.873 -37.541 1.00 44.38 210 GLU A C 1
ATOM 1640 O O . GLU A 1 210 ? 54.785 5.226 -38.527 1.00 44.38 210 GLU A O 1
ATOM 1645 N N . PRO A 1 211 ? 54.826 4.686 -36.349 1.00 44.72 211 PRO A N 1
ATOM 1646 C CA . PRO A 1 211 ? 55.340 4.079 -35.118 1.00 44.72 211 PRO A CA 1
ATOM 1647 C C . PRO A 1 211 ? 54.794 2.656 -34.892 1.00 44.72 211 PRO A C 1
ATOM 1649 O O . PRO A 1 211 ? 53.828 2.213 -35.516 1.00 44.72 211 PRO A O 1
ATOM 1652 N N . ALA A 1 212 ? 55.371 1.940 -33.923 1.00 41.00 212 ALA A N 1
ATOM 1653 C CA . ALA A 1 212 ? 54.803 0.681 -33.450 1.00 41.00 212 ALA A CA 1
ATOM 1654 C C . ALA A 1 212 ? 53.418 0.904 -32.812 1.00 41.00 212 ALA A C 1
ATOM 1656 O O . ALA A 1 212 ? 53.271 1.694 -31.877 1.00 41.00 212 ALA A O 1
ATOM 1657 N N . GLN A 1 213 ? 52.411 0.159 -33.273 1.00 45.41 213 GLN A N 1
ATOM 1658 C CA . GLN A 1 213 ? 51.166 -0.006 -32.523 1.00 45.41 213 GLN A CA 1
ATOM 1659 C C . GLN A 1 213 ? 51.469 -0.795 -31.235 1.00 45.41 213 GLN A C 1
ATOM 1661 O O . GLN A 1 213 ? 52.237 -1.762 -31.299 1.00 45.41 213 GLN A O 1
ATOM 1666 N N . PRO A 1 214 ? 50.888 -0.439 -30.076 1.00 44.81 214 PRO A N 1
ATOM 1667 C CA . PRO A 1 214 ? 51.047 -1.238 -28.869 1.00 44.81 214 PRO A CA 1
ATOM 1668 C C . PRO A 1 214 ? 50.355 -2.591 -29.064 1.00 44.81 214 PRO A C 1
ATOM 1670 O O . PRO A 1 214 ? 49.135 -2.659 -29.222 1.00 44.81 214 PRO A O 1
ATOM 1673 N N . ALA A 1 215 ? 51.131 -3.675 -29.047 1.00 42.97 215 ALA A N 1
ATOM 1674 C CA . ALA A 1 215 ? 50.564 -5.011 -28.925 1.00 42.97 215 ALA A CA 1
ATOM 1675 C C . ALA A 1 215 ? 49.858 -5.126 -27.558 1.00 42.97 215 ALA A C 1
ATOM 1677 O O . ALA A 1 215 ? 50.424 -4.671 -26.560 1.00 42.97 215 ALA A O 1
ATOM 1678 N N . PRO A 1 216 ? 48.646 -5.705 -27.481 1.00 47.09 216 PRO A N 1
ATOM 1679 C CA . PRO A 1 216 ? 47.960 -5.878 -26.208 1.00 47.09 216 PRO A CA 1
ATOM 1680 C C . PRO A 1 216 ? 48.745 -6.841 -25.311 1.00 47.09 216 PRO A C 1
ATOM 1682 O O . PRO A 1 216 ? 49.174 -7.908 -25.753 1.00 47.09 216 PRO A O 1
ATOM 1685 N N . GLU A 1 217 ? 48.916 -6.471 -24.043 1.00 45.47 217 GLU A N 1
ATOM 1686 C CA . GLU A 1 217 ? 49.517 -7.353 -23.046 1.00 45.47 217 GLU A CA 1
ATOM 1687 C C . GLU A 1 217 ? 48.626 -8.590 -22.827 1.00 45.47 217 GLU A C 1
ATOM 1689 O O . GLU A 1 217 ? 47.406 -8.446 -22.688 1.00 45.47 217 GLU A O 1
ATOM 1694 N N . PRO A 1 218 ? 49.195 -9.807 -22.742 1.00 49.66 218 PRO A N 1
ATOM 1695 C CA . PRO A 1 218 ? 48.448 -10.996 -22.356 1.00 49.66 218 PRO A CA 1
ATOM 1696 C C . PRO A 1 218 ? 48.202 -10.984 -20.840 1.00 49.66 218 PRO A C 1
ATOM 1698 O O . PRO A 1 218 ? 48.865 -11.691 -20.078 1.00 49.66 218 PRO A O 1
ATOM 1701 N N . VAL A 1 219 ? 47.244 -10.167 -20.390 1.00 46.47 219 VAL A N 1
ATOM 1702 C CA . VAL A 1 219 ? 46.678 -10.299 -19.040 1.00 46.47 219 VAL A CA 1
ATOM 1703 C C . VAL A 1 219 ? 46.080 -11.706 -18.876 1.00 46.47 219 VAL A C 1
ATOM 1705 O O . VAL A 1 219 ? 45.472 -12.225 -19.814 1.00 46.47 219 VAL A O 1
ATOM 1708 N N . PRO A 1 220 ? 46.312 -12.370 -17.730 1.00 45.34 220 PRO A N 1
ATOM 1709 C CA . PRO A 1 220 ? 46.230 -13.823 -17.647 1.00 45.34 220 PRO A CA 1
ATOM 1710 C C . PRO A 1 220 ? 44.803 -14.363 -17.761 1.00 45.34 220 PRO A C 1
ATOM 1712 O O . PRO A 1 220 ? 43.857 -13.801 -17.209 1.00 45.34 220 PRO A O 1
ATOM 1715 N N . GLU A 1 221 ? 44.686 -15.527 -18.401 1.00 46.38 221 GLU A N 1
ATOM 1716 C CA . GLU A 1 221 ? 43.471 -16.342 -18.457 1.00 46.38 221 GLU A CA 1
ATOM 1717 C C . GLU A 1 221 ? 43.150 -16.903 -17.061 1.00 46.38 221 GLU A C 1
ATOM 1719 O O . GLU A 1 221 ? 43.516 -18.021 -16.690 1.00 46.38 221 GLU A O 1
ATOM 1724 N N . MET A 1 222 ? 42.507 -16.079 -16.233 1.00 39.91 222 MET A N 1
ATOM 1725 C CA . MET A 1 222 ? 42.100 -16.467 -14.890 1.00 39.91 222 MET A CA 1
ATOM 1726 C C . MET A 1 222 ? 40.893 -17.403 -14.983 1.00 39.91 222 MET A C 1
ATOM 1728 O O . MET A 1 222 ? 39.768 -16.960 -15.203 1.00 39.91 222 MET A O 1
ATOM 1732 N N . VAL A 1 223 ? 41.138 -18.705 -14.808 1.00 44.91 223 VAL A N 1
ATOM 1733 C CA . VAL A 1 223 ? 40.100 -19.744 -14.787 1.00 44.91 223 VAL A CA 1
ATOM 1734 C C . VAL A 1 223 ? 39.091 -19.437 -13.681 1.00 44.91 223 VAL A C 1
ATOM 1736 O O . VAL A 1 223 ? 39.344 -19.683 -12.499 1.00 44.91 223 VAL A O 1
ATOM 1739 N N . VAL A 1 224 ? 37.934 -18.901 -14.072 1.00 38.34 224 VAL A N 1
ATOM 1740 C CA . VAL A 1 224 ? 36.823 -18.626 -13.161 1.00 38.34 224 VAL A CA 1
ATOM 1741 C C . VAL A 1 224 ? 36.179 -19.956 -12.780 1.00 38.34 224 VAL A C 1
ATOM 1743 O O . VAL A 1 224 ? 35.318 -20.479 -13.485 1.00 38.34 224 VAL A O 1
ATOM 1746 N N . GLN A 1 225 ? 36.610 -20.516 -11.650 1.00 44.38 225 GLN A N 1
ATOM 1747 C CA . GLN A 1 225 ? 35.832 -21.542 -10.961 1.00 44.38 225 GLN A CA 1
ATOM 1748 C C . GLN A 1 225 ? 34.462 -20.939 -10.614 1.00 44.38 225 GLN A C 1
ATOM 1750 O O . GLN A 1 225 ? 34.430 -19.829 -10.073 1.00 44.38 225 GLN A O 1
ATOM 1755 N N . PRO A 1 226 ? 33.340 -21.625 -10.887 1.00 40.84 226 PRO A N 1
ATOM 1756 C CA . PRO A 1 226 ? 32.047 -21.199 -10.374 1.00 40.84 226 PRO A CA 1
ATOM 1757 C C . PRO A 1 226 ? 32.074 -21.256 -8.843 1.00 40.84 226 PRO A C 1
ATOM 1759 O O . PRO A 1 226 ? 32.012 -22.337 -8.260 1.00 40.84 226 PRO A O 1
ATOM 1762 N N . LEU A 1 227 ? 32.194 -20.099 -8.188 1.00 38.78 227 LEU A N 1
ATOM 1763 C CA . LEU A 1 227 ? 31.859 -19.996 -6.772 1.00 38.78 227 LEU A CA 1
ATOM 1764 C C . LEU A 1 227 ? 30.346 -20.157 -6.640 1.00 38.78 227 LEU A C 1
ATOM 1766 O O . LEU A 1 227 ? 29.581 -19.517 -7.365 1.00 38.78 227 LEU A O 1
ATOM 1770 N N . GLU A 1 228 ? 29.924 -20.995 -5.702 1.00 45.66 228 GLU A N 1
ATOM 1771 C CA . GLU A 1 228 ? 28.522 -21.111 -5.324 1.00 45.66 228 GLU A CA 1
ATOM 1772 C C . GLU A 1 228 ? 28.040 -19.766 -4.766 1.00 45.66 228 GLU A C 1
ATOM 1774 O O . GLU A 1 228 ? 28.627 -19.214 -3.832 1.00 45.66 228 GLU A O 1
ATOM 1779 N N . ALA A 1 229 ? 26.968 -19.225 -5.344 1.00 40.59 229 ALA A N 1
ATOM 1780 C CA . ALA A 1 229 ? 26.273 -18.097 -4.745 1.00 40.59 229 ALA A CA 1
ATOM 1781 C C . ALA A 1 229 ? 25.580 -18.566 -3.451 1.00 40.59 229 ALA A C 1
ATOM 1783 O O . ALA A 1 229 ? 24.986 -19.651 -3.449 1.00 40.59 229 ALA A O 1
ATOM 1784 N N . PRO A 1 230 ? 25.592 -17.770 -2.364 1.00 46.25 230 PRO A N 1
ATOM 1785 C CA . PRO A 1 230 ? 24.700 -18.004 -1.236 1.00 46.25 230 PRO A CA 1
ATOM 1786 C C . PRO A 1 230 ? 23.254 -18.066 -1.737 1.00 46.25 230 PRO A C 1
ATOM 1788 O O . PRO A 1 230 ? 22.844 -17.229 -2.541 1.00 46.25 230 PRO A O 1
ATOM 1791 N N . GLN A 1 231 ? 22.487 -19.053 -1.279 1.00 44.94 231 GLN A N 1
ATOM 1792 C CA . GLN A 1 231 ? 21.084 -19.182 -1.666 1.00 44.94 231 GLN A CA 1
ATOM 1793 C C . GLN A 1 231 ? 20.281 -18.015 -1.081 1.00 44.94 231 GLN A C 1
ATOM 1795 O O . GLN A 1 231 ? 20.062 -17.950 0.129 1.00 44.94 231 GLN A O 1
ATOM 1800 N N . GLU A 1 232 ? 19.834 -17.096 -1.937 1.00 45.28 232 GLU A N 1
ATOM 1801 C CA . GLU A 1 232 ? 18.793 -16.139 -1.568 1.00 45.28 232 GLU A CA 1
ATOM 1802 C C . GLU A 1 232 ? 17.477 -16.906 -1.334 1.00 45.28 232 GLU A C 1
ATOM 1804 O O . GLU A 1 232 ? 17.115 -17.751 -2.161 1.00 45.28 232 GLU A O 1
ATOM 1809 N N . PRO A 1 233 ? 16.749 -16.658 -0.228 1.00 44.62 233 PRO A N 1
ATOM 1810 C CA . PRO A 1 233 ? 15.504 -17.361 0.053 1.00 44.62 233 PRO A CA 1
ATOM 1811 C C . PRO A 1 233 ? 14.431 -16.963 -0.967 1.00 44.62 233 PRO A C 1
ATOM 1813 O O . PRO A 1 233 ? 13.951 -15.828 -0.993 1.00 44.62 233 PRO A O 1
ATOM 1816 N N . THR A 1 234 ? 14.053 -17.909 -1.827 1.00 48.47 234 THR A N 1
ATOM 1817 C CA . THR A 1 234 ? 13.044 -17.700 -2.869 1.00 48.47 234 THR A CA 1
ATOM 1818 C C . THR A 1 234 ? 11.653 -17.465 -2.282 1.00 48.47 234 THR A C 1
ATOM 1820 O O . THR A 1 234 ? 11.253 -18.107 -1.313 1.00 48.47 234 THR A O 1
ATOM 1823 N N . LEU A 1 235 ? 10.887 -16.587 -2.935 1.00 51.97 235 LEU A N 1
ATOM 1824 C CA . LEU A 1 235 ? 9.605 -16.010 -2.494 1.00 51.97 235 LEU A CA 1
ATOM 1825 C C . LEU A 1 235 ? 8.401 -16.989 -2.456 1.00 51.97 235 LEU A C 1
ATOM 1827 O O . LEU A 1 235 ? 7.248 -16.572 -2.573 1.00 51.97 235 LEU A O 1
ATOM 1831 N N . GLU A 1 236 ? 8.659 -18.289 -2.312 1.00 44.97 236 GLU A N 1
ATOM 1832 C CA . GLU A 1 236 ? 7.668 -19.372 -2.371 1.00 44.97 236 GLU A CA 1
ATOM 1833 C C . GLU A 1 236 ? 7.578 -20.211 -1.084 1.00 44.97 236 GLU A C 1
ATOM 1835 O O . GLU A 1 236 ? 6.683 -21.053 -0.985 1.00 44.97 236 GLU A O 1
ATOM 1840 N N . ASP A 1 237 ? 8.434 -19.961 -0.083 1.00 46.97 237 ASP A N 1
ATOM 1841 C CA . ASP A 1 237 ? 8.392 -20.659 1.211 1.00 46.97 237 ASP A CA 1
ATOM 1842 C C . ASP A 1 237 ? 7.213 -20.166 2.073 1.00 46.97 237 ASP A C 1
ATOM 1844 O O . ASP A 1 237 ? 7.312 -19.271 2.917 1.00 46.97 237 ASP A O 1
ATOM 1848 N N . LYS A 1 238 ? 6.030 -20.707 1.771 1.00 50.47 238 LYS A N 1
ATOM 1849 C CA . LYS A 1 238 ? 4.762 -20.371 2.424 1.00 50.47 238 LYS A CA 1
ATOM 1850 C C . LYS A 1 238 ? 4.652 -21.057 3.781 1.00 50.47 238 LYS A C 1
ATOM 1852 O O . LYS A 1 238 ? 3.972 -22.073 3.917 1.00 50.47 238 LYS A O 1
ATOM 1857 N N . VAL A 1 239 ? 5.250 -20.435 4.791 1.00 48.69 239 VAL A N 1
ATOM 1858 C CA . VAL A 1 239 ? 4.892 -20.649 6.199 1.00 48.69 239 VAL A CA 1
ATOM 1859 C C . VAL A 1 239 ? 3.381 -20.443 6.394 1.00 48.69 239 VAL A C 1
ATOM 1861 O O . VAL A 1 239 ? 2.862 -19.328 6.308 1.00 48.69 239 VAL A O 1
ATOM 1864 N N . ASP A 1 240 ? 2.658 -21.546 6.603 1.00 44.88 240 ASP A N 1
ATOM 1865 C CA . ASP A 1 240 ? 1.202 -21.569 6.770 1.00 44.88 240 ASP A CA 1
ATOM 1866 C C . ASP A 1 240 ? 0.807 -21.172 8.201 1.00 44.88 240 ASP A C 1
ATOM 1868 O O . ASP A 1 240 ? 0.496 -22.007 9.053 1.00 44.88 240 ASP A O 1
ATOM 1872 N N . TYR A 1 241 ? 0.785 -19.862 8.449 1.00 46.88 241 TYR A N 1
ATOM 1873 C CA . TYR A 1 241 ? 0.357 -19.267 9.719 1.00 46.88 241 TYR A CA 1
ATOM 1874 C C . TYR A 1 241 ? -1.112 -19.557 10.105 1.00 46.88 241 TYR A C 1
ATOM 1876 O O . TYR A 1 241 ? -1.560 -19.089 11.151 1.00 46.88 241 TYR A O 1
ATOM 1884 N N . SER A 1 242 ? -1.890 -20.303 9.307 1.00 48.41 242 SER A N 1
ATOM 1885 C CA . SER A 1 242 ? -3.291 -20.603 9.632 1.00 48.41 242 SER A CA 1
ATOM 1886 C C . SER A 1 242 ? -3.482 -21.733 10.657 1.00 48.41 242 SER A C 1
ATOM 1888 O O . SER A 1 242 ? -4.547 -21.807 11.270 1.00 48.41 242 SER A O 1
ATOM 1890 N N . GLN A 1 243 ? -2.478 -22.592 10.891 1.00 44.84 243 GLN A N 1
ATOM 1891 C CA . GLN A 1 243 ? -2.649 -23.784 11.743 1.00 44.84 243 GLN A CA 1
ATOM 1892 C C . GLN A 1 243 ? -2.344 -23.567 13.235 1.00 44.84 243 GLN A C 1
ATOM 1894 O O . GLN A 1 243 ? -2.944 -24.237 14.078 1.00 44.84 243 GLN A O 1
ATOM 1899 N N . GLU A 1 244 ? -1.479 -22.614 13.599 1.00 44.50 244 GLU A N 1
ATOM 1900 C CA . GLU A 1 244 ? -1.051 -22.424 15.001 1.00 44.50 244 GLU A CA 1
ATOM 1901 C C . GLU A 1 244 ? -2.153 -21.864 15.926 1.00 44.50 244 GLU A C 1
ATOM 1903 O O . GLU A 1 244 ? -2.040 -21.935 17.148 1.00 44.50 244 GLU A O 1
ATOM 1908 N N . GLN A 1 245 ? -3.267 -21.365 15.377 1.00 46.69 245 GLN A N 1
ATOM 1909 C CA . GLN A 1 245 ? -4.335 -20.702 16.140 1.00 46.69 245 GLN A CA 1
ATOM 1910 C C . GLN A 1 245 ? -5.364 -21.637 16.815 1.00 46.69 245 GLN A C 1
ATOM 1912 O O . GLN A 1 245 ? -6.395 -21.162 17.291 1.00 46.69 245 GLN A O 1
ATOM 1917 N N . THR A 1 246 ? -5.120 -22.954 16.870 1.00 45.19 246 THR A N 1
ATOM 1918 C CA . THR A 1 246 ? -6.081 -23.942 17.421 1.00 45.19 246 THR A CA 1
ATOM 1919 C C . THR A 1 246 ? -5.566 -24.792 18.592 1.00 45.19 246 THR A C 1
ATOM 1921 O O . THR A 1 246 ? -6.248 -25.721 19.027 1.00 45.19 246 THR A O 1
ATOM 1924 N N . GLY A 1 247 ? -4.404 -24.454 19.161 1.00 46.78 247 GLY A N 1
ATOM 1925 C CA . GLY A 1 247 ? -3.956 -25.007 20.445 1.00 46.78 247 GLY A CA 1
ATOM 1926 C C . GLY A 1 247 ? -4.610 -24.306 21.652 1.00 46.78 247 GLY A C 1
ATOM 1927 O O . GLY A 1 247 ? -4.914 -23.114 21.571 1.00 46.78 247 GLY A O 1
ATOM 1928 N N . PRO A 1 248 ? -4.821 -24.995 22.793 1.00 42.53 248 PRO A N 1
ATOM 1929 C CA . PRO A 1 248 ? -5.137 -24.318 24.047 1.00 42.53 248 PRO A CA 1
ATOM 1930 C C . PRO A 1 248 ? -3.945 -23.447 24.471 1.00 42.53 248 PRO A C 1
ATOM 1932 O O . PRO A 1 248 ? -2.802 -23.898 24.472 1.00 42.53 248 PRO A O 1
ATOM 1935 N N . MET A 1 249 ? -4.219 -22.191 24.818 1.00 39.94 249 MET A N 1
ATOM 1936 C CA . MET A 1 249 ? -3.196 -21.201 25.158 1.00 39.94 249 MET A CA 1
ATOM 1937 C C . MET A 1 249 ? -2.656 -21.442 26.575 1.00 39.94 249 MET A C 1
ATOM 1939 O O . MET A 1 249 ? -3.175 -20.894 27.544 1.00 39.94 249 MET A O 1
ATOM 1943 N N . GLU A 1 250 ? -1.627 -22.281 26.697 1.00 52.00 250 GLU A N 1
ATOM 1944 C CA . GLU A 1 250 ? -0.814 -22.353 27.915 1.00 52.00 250 GLU A CA 1
ATOM 1945 C C . GLU A 1 250 ? 0.002 -21.058 28.073 1.00 52.00 250 GLU A C 1
ATOM 1947 O O . GLU A 1 250 ? 0.548 -20.530 27.102 1.00 52.00 250 GLU A O 1
ATOM 1952 N N . GLU A 1 251 ? 0.077 -20.533 29.299 1.00 53.47 251 GLU A N 1
ATOM 1953 C CA . GLU A 1 251 ? 0.795 -19.293 29.613 1.00 53.47 251 GLU A CA 1
ATOM 1954 C C . GLU A 1 251 ? 2.315 -19.507 29.509 1.00 53.47 251 GLU A C 1
ATOM 1956 O O . GLU A 1 251 ? 2.989 -19.841 30.485 1.00 53.47 251 GLU A O 1
ATOM 1961 N N . GLN A 1 252 ? 2.872 -19.323 28.309 1.00 47.25 252 GLN A N 1
ATOM 1962 C CA . GLN A 1 252 ? 4.319 -19.320 28.109 1.00 47.25 252 GLN A CA 1
ATOM 1963 C C . GLN A 1 252 ? 4.937 -18.084 28.772 1.00 47.25 252 GLN A C 1
ATOM 1965 O O . GLN A 1 252 ? 4.747 -16.954 28.320 1.00 47.25 252 GLN A O 1
ATOM 1970 N N . ASP A 1 253 ? 5.699 -18.315 29.841 1.00 52.66 253 ASP A N 1
ATOM 1971 C CA . ASP A 1 253 ? 6.462 -17.277 30.526 1.00 52.66 253 ASP A CA 1
ATOM 1972 C C . ASP A 1 253 ? 7.493 -16.638 29.574 1.00 52.66 253 ASP A C 1
ATOM 1974 O O . ASP A 1 253 ? 8.483 -17.251 29.152 1.00 52.66 253 ASP A O 1
ATOM 1978 N N . LEU A 1 254 ? 7.248 -15.367 29.247 1.00 54.84 254 LEU A N 1
ATOM 1979 C CA . LEU A 1 254 ? 8.061 -14.564 28.334 1.00 54.84 254 LEU A CA 1
ATOM 1980 C C . LEU A 1 254 ? 9.460 -14.241 28.892 1.00 54.84 254 LEU A C 1
ATOM 1982 O O . LEU A 1 254 ? 10.294 -13.709 28.155 1.00 54.84 254 LEU A O 1
ATOM 1986 N N . SER A 1 255 ? 9.759 -14.605 30.148 1.00 57.06 255 SER A N 1
ATOM 1987 C CA . SER A 1 255 ? 11.101 -14.494 30.741 1.00 57.06 255 SER A CA 1
ATOM 1988 C C . SER A 1 255 ? 12.199 -15.158 29.893 1.00 57.06 255 SER A C 1
ATOM 1990 O O . SER A 1 255 ? 13.328 -14.665 29.847 1.00 57.06 255 SER A O 1
ATOM 1992 N N . SER A 1 256 ? 11.862 -16.220 29.149 1.00 52.56 256 SER A N 1
ATOM 1993 C CA . SER A 1 256 ? 12.794 -16.958 28.281 1.00 52.56 256 SER A CA 1
ATOM 1994 C C . SER A 1 256 ? 13.370 -16.148 27.107 1.00 52.56 256 SER A C 1
ATOM 1996 O O . SER A 1 256 ? 14.414 -16.521 26.572 1.00 52.56 256 SER A O 1
ATOM 1998 N N . VAL A 1 257 ? 12.745 -15.026 26.729 1.00 51.50 257 VAL A N 1
ATOM 1999 C CA . VAL A 1 257 ? 13.201 -14.154 25.626 1.00 51.50 257 VAL A CA 1
ATOM 2000 C C . VAL A 1 257 ? 14.216 -13.098 26.109 1.00 51.50 257 VAL A C 1
ATOM 2002 O O . VAL A 1 257 ? 14.800 -12.375 25.306 1.00 51.50 257 VAL A O 1
ATOM 2005 N N . GLY A 1 258 ? 14.458 -12.991 27.423 1.00 48.78 258 GLY A N 1
ATOM 2006 C CA . GLY A 1 258 ? 15.428 -12.048 28.000 1.00 48.78 258 GLY A CA 1
ATOM 2007 C C . GLY A 1 258 ? 15.015 -10.570 27.935 1.00 48.78 258 GLY A C 1
ATOM 2008 O O . GLY A 1 258 ? 15.830 -9.691 28.214 1.00 48.78 258 GLY A O 1
ATOM 2009 N N . ILE A 1 259 ? 13.761 -10.282 27.575 1.00 52.19 259 ILE A N 1
ATOM 2010 C CA . ILE A 1 259 ? 13.200 -8.928 27.540 1.00 52.19 259 ILE A CA 1
ATOM 2011 C C . ILE A 1 259 ? 12.658 -8.595 28.934 1.00 52.19 259 ILE A C 1
ATOM 2013 O O . ILE A 1 259 ? 11.507 -8.887 29.249 1.00 52.19 259 ILE A O 1
ATOM 2017 N N . ASP A 1 260 ? 13.484 -7.977 29.778 1.00 56.44 260 ASP A N 1
ATOM 2018 C CA . ASP A 1 260 ? 13.028 -7.443 31.065 1.00 56.44 260 ASP A CA 1
ATOM 2019 C C . ASP A 1 260 ? 12.138 -6.207 30.840 1.00 56.44 260 ASP A C 1
ATOM 2021 O O . ASP A 1 260 ? 12.617 -5.127 30.480 1.00 56.44 260 ASP A O 1
ATOM 2025 N N . LEU A 1 261 ? 10.828 -6.358 31.067 1.00 57.22 261 LEU A N 1
ATOM 2026 C CA . LEU A 1 261 ? 9.854 -5.273 30.920 1.00 57.22 261 LEU A CA 1
ATOM 2027 C C . LEU A 1 261 ? 10.085 -4.116 31.912 1.00 57.22 261 LEU A C 1
ATOM 2029 O O . LEU A 1 261 ? 9.631 -3.001 31.649 1.00 57.22 261 LEU A O 1
ATOM 2033 N N . ASN A 1 262 ? 10.812 -4.335 33.013 1.00 59.41 262 ASN A N 1
ATOM 2034 C CA . ASN A 1 262 ? 11.139 -3.283 33.976 1.00 59.41 262 ASN A CA 1
ATOM 2035 C C . ASN A 1 262 ? 12.351 -2.437 33.553 1.00 59.41 262 ASN A C 1
ATOM 2037 O O . ASN A 1 262 ? 12.507 -1.325 34.050 1.00 59.41 262 ASN A O 1
ATOM 2041 N N . ALA A 1 263 ? 13.162 -2.866 32.577 1.00 58.56 263 ALA A N 1
ATOM 2042 C CA . ALA A 1 263 ? 14.356 -2.126 32.140 1.00 58.56 263 ALA A CA 1
ATOM 2043 C C . ALA A 1 263 ? 14.070 -0.692 31.625 1.00 58.56 263 ALA A C 1
ATOM 2045 O O . ALA A 1 263 ? 14.989 0.112 31.462 1.00 58.56 263 ALA A O 1
ATOM 2046 N N . TYR A 1 264 ? 12.801 -0.344 31.377 1.00 54.00 264 TYR A N 1
ATOM 2047 C CA . TYR A 1 264 ? 12.374 0.987 30.938 1.00 54.00 264 TYR A CA 1
ATOM 2048 C C . TYR A 1 264 ? 12.102 1.995 32.078 1.00 54.00 264 TYR A C 1
ATOM 2050 O O . TYR A 1 264 ? 12.073 3.208 31.813 1.00 54.00 264 TYR A O 1
ATOM 2058 N N . SER A 1 265 ? 11.921 1.550 33.333 1.00 61.78 265 SER A N 1
ATOM 2059 C CA . SER A 1 265 ? 11.725 2.466 34.474 1.00 61.78 265 SER A CA 1
ATOM 2060 C C . SER A 1 265 ? 13.001 3.243 34.788 1.00 61.78 265 SER A C 1
ATOM 2062 O O . SER A 1 265 ? 12.963 4.467 34.931 1.00 61.78 265 SER A O 1
ATOM 2064 N N . ASP A 1 266 ? 14.135 2.544 34.783 1.00 63.09 266 ASP A N 1
ATOM 2065 C CA . ASP A 1 266 ? 15.387 3.004 35.395 1.00 63.09 266 ASP A CA 1
ATOM 2066 C C . ASP A 1 266 ? 16.250 3.869 34.459 1.00 63.09 266 ASP A C 1
ATOM 2068 O O . ASP A 1 266 ? 17.289 4.394 34.858 1.00 63.09 266 ASP A O 1
ATOM 2072 N N . ILE A 1 267 ? 15.803 4.083 33.216 1.00 61.06 267 ILE A N 1
ATOM 2073 C CA . ILE A 1 267 ? 16.458 4.986 32.261 1.00 61.06 267 ILE A CA 1
ATOM 2074 C C . ILE A 1 267 ? 16.369 6.435 32.792 1.00 61.06 267 ILE A C 1
ATOM 2076 O O . ILE A 1 267 ? 15.255 6.981 32.856 1.00 61.06 267 ILE A O 1
ATOM 2080 N N . PRO A 1 268 ? 17.498 7.098 33.122 1.00 64.50 268 PRO A N 1
ATOM 2081 C CA . PRO A 1 268 ? 17.494 8.446 33.683 1.00 64.50 268 PRO A CA 1
ATOM 2082 C C . PRO A 1 268 ? 16.958 9.482 32.687 1.00 64.50 268 PRO A C 1
ATOM 2084 O O . PRO A 1 268 ? 17.139 9.377 31.472 1.00 64.50 268 PRO A O 1
ATOM 2087 N N . GLU A 1 269 ? 16.303 10.520 33.212 1.00 60.06 269 GLU A N 1
ATOM 2088 C CA . GLU A 1 269 ? 15.556 11.507 32.416 1.00 60.06 269 GLU A CA 1
ATOM 2089 C C . GLU A 1 269 ? 16.433 12.292 31.415 1.00 60.06 269 GLU A C 1
ATOM 2091 O O . GLU A 1 269 ? 15.950 12.732 30.371 1.00 60.06 269 GLU A O 1
ATOM 2096 N N . SER A 1 270 ? 17.740 12.397 31.674 1.00 59.16 270 SER A N 1
ATOM 2097 C CA . SER A 1 270 ? 18.729 12.953 30.741 1.00 59.16 270 SER A CA 1
ATOM 2098 C C . SER A 1 270 ? 18.758 12.216 29.396 1.00 59.16 270 SER A C 1
ATOM 2100 O O . SER A 1 270 ? 18.678 12.859 28.352 1.00 59.16 270 SER A O 1
ATOM 2102 N N . LEU A 1 271 ? 18.783 10.878 29.406 1.00 55.19 271 LEU A N 1
ATOM 2103 C CA . LEU A 1 271 ? 18.791 10.053 28.188 1.00 55.19 271 LEU A CA 1
ATOM 2104 C C . LEU A 1 271 ? 17.430 10.047 27.476 1.00 55.19 271 LEU A C 1
ATOM 2106 O O . LEU A 1 271 ? 17.360 9.880 26.260 1.00 55.19 271 LEU A O 1
ATOM 2110 N N . LYS A 1 272 ? 16.336 10.292 28.210 1.00 55.38 272 LYS A N 1
ATOM 2111 C CA . LYS A 1 272 ? 14.997 10.469 27.620 1.00 55.38 272 LYS A CA 1
ATOM 2112 C C . LYS A 1 272 ? 14.894 11.780 26.818 1.00 55.38 272 LYS A C 1
ATOM 2114 O O . LYS A 1 272 ? 14.097 11.846 25.884 1.00 55.38 272 LYS A O 1
ATOM 2119 N N . ARG A 1 273 ? 15.727 12.790 27.115 1.00 56.88 273 ARG A N 1
ATOM 2120 C CA . ARG A 1 273 ? 15.769 14.078 26.395 1.00 56.88 273 ARG A CA 1
ATOM 2121 C C . ARG A 1 273 ? 16.568 14.071 25.089 1.00 56.88 273 ARG A C 1
ATOM 2123 O O . ARG A 1 273 ? 16.207 14.826 24.197 1.00 56.88 273 ARG A O 1
ATOM 2130 N N . GLU A 1 274 ? 17.579 13.220 24.903 1.00 53.56 274 GLU A N 1
ATOM 2131 C CA . GLU A 1 274 ? 18.374 13.231 23.653 1.00 53.56 274 GLU A CA 1
ATOM 2132 C C . GLU A 1 274 ? 17.577 12.833 22.393 1.00 53.56 274 GLU A C 1
ATOM 2134 O O . GLU A 1 274 ? 18.005 13.110 21.273 1.00 53.56 274 GLU A O 1
ATOM 2139 N N . LYS A 1 275 ? 16.370 12.264 22.546 1.00 51.88 275 LYS A N 1
ATOM 2140 C CA . LYS A 1 275 ? 15.448 12.029 21.422 1.00 51.88 275 LYS A CA 1
ATOM 2141 C C . LYS A 1 275 ? 14.692 13.276 20.938 1.00 51.88 275 LYS A C 1
ATOM 2143 O O . LYS A 1 275 ? 14.111 13.208 19.856 1.00 51.88 275 LYS A O 1
ATOM 2148 N N . SER A 1 276 ? 14.753 14.427 21.622 1.00 51.97 276 SER A N 1
ATOM 2149 C CA . SER A 1 276 ? 14.411 15.720 20.997 1.00 51.97 276 SER A CA 1
ATOM 2150 C C . SER A 1 276 ? 15.576 16.179 20.109 1.00 51.97 276 SER A C 1
ATOM 2152 O O . SER A 1 276 ? 16.314 17.108 20.440 1.00 51.97 276 SER A O 1
ATOM 2154 N N . SER A 1 277 ? 15.784 15.437 19.020 1.00 55.81 277 SER A N 1
ATOM 2155 C CA . SER A 1 277 ? 16.928 15.578 18.120 1.00 55.81 277 SER A CA 1
ATOM 2156 C C . SER A 1 277 ? 16.927 16.922 17.382 1.00 55.81 277 SER A C 1
ATOM 2158 O O . SER A 1 277 ? 15.885 17.548 17.190 1.00 55.81 277 SER A O 1
ATOM 2160 N N . HIS A 1 278 ? 18.107 17.330 16.914 1.00 54.28 278 HIS A N 1
ATOM 2161 C CA . HIS A 1 278 ? 18.452 18.648 16.354 1.00 54.28 278 HIS A CA 1
ATOM 2162 C C . HIS A 1 278 ? 17.710 19.041 15.051 1.00 54.28 278 HIS A C 1
ATOM 2164 O O . HIS A 1 278 ? 18.049 20.037 14.418 1.00 54.28 278 HIS A O 1
ATOM 2170 N N . PHE A 1 279 ? 16.711 18.255 14.645 1.00 55.09 279 PHE A N 1
ATOM 2171 C CA . PHE A 1 279 ? 15.960 18.368 13.395 1.00 55.09 279 PHE A CA 1
ATOM 2172 C C . PHE A 1 279 ? 14.459 18.640 13.601 1.00 55.09 279 PHE A C 1
ATOM 2174 O O . PHE A 1 279 ? 13.725 18.713 12.623 1.00 55.09 279 PHE A O 1
ATOM 2181 N N . SER A 1 280 ? 13.991 18.850 14.842 1.00 57.50 280 SER A N 1
ATOM 2182 C CA . SER A 1 280 ? 12.579 19.168 15.147 1.00 57.50 280 SER A CA 1
ATOM 2183 C C . SER A 1 280 ? 12.048 20.452 14.494 1.00 57.50 280 SER A C 1
ATOM 2185 O O . SER A 1 280 ? 10.847 20.695 14.525 1.00 57.50 280 SER A O 1
ATOM 2187 N N . ASN A 1 281 ? 12.941 21.276 13.937 1.00 55.12 281 ASN A N 1
ATOM 2188 C CA . ASN A 1 281 ? 12.634 22.551 13.293 1.00 55.12 281 ASN A CA 1
ATOM 2189 C C . ASN A 1 281 ? 12.896 22.523 11.771 1.00 55.12 281 ASN A C 1
ATOM 2191 O O . ASN A 1 281 ? 12.990 23.587 11.161 1.00 55.12 281 ASN A O 1
ATOM 2195 N N . LEU A 1 282 ? 13.062 21.345 11.151 1.00 59.56 282 LEU A N 1
ATOM 2196 C CA . LEU A 1 282 ? 13.054 21.227 9.690 1.00 59.56 282 LEU A CA 1
ATOM 2197 C C . LEU A 1 282 ? 11.624 20.968 9.209 1.00 59.56 282 LEU A C 1
ATOM 2199 O O . LEU A 1 282 ? 11.066 19.893 9.421 1.00 59.56 282 LEU A O 1
ATOM 2203 N N . GLU A 1 283 ? 11.052 21.963 8.540 1.00 61.41 283 GLU A N 1
ATOM 2204 C CA . GLU A 1 283 ? 9.805 21.817 7.794 1.00 61.41 283 GLU A CA 1
ATOM 2205 C C . GLU A 1 283 ? 10.073 21.016 6.507 1.00 61.41 283 GLU A C 1
ATOM 2207 O O . GLU A 1 283 ? 11.037 21.281 5.787 1.00 61.41 283 GLU A O 1
ATOM 2212 N N . PHE A 1 284 ? 9.224 20.026 6.220 1.00 60.12 284 PHE A N 1
ATOM 2213 C CA . PHE A 1 284 ? 9.300 19.179 5.027 1.00 60.12 284 PHE A CA 1
ATOM 2214 C C . PHE A 1 284 ? 7.912 19.056 4.383 1.00 60.12 284 PHE A C 1
ATOM 2216 O O . PHE A 1 284 ? 6.926 18.806 5.076 1.00 60.12 284 PHE A O 1
ATOM 2223 N N . GLY A 1 285 ? 7.847 19.191 3.056 1.00 56.69 285 GLY A N 1
ATOM 2224 C CA . GLY A 1 285 ? 6.625 19.083 2.250 1.00 56.69 285 GLY A CA 1
ATOM 2225 C C . GLY A 1 285 ? 6.523 20.189 1.195 1.00 56.69 285 GLY A C 1
ATOM 2226 O O . GLY A 1 285 ? 7.360 21.089 1.152 1.00 56.69 285 GLY A O 1
ATOM 2227 N N . ASP A 1 286 ? 5.470 20.156 0.376 1.00 55.28 286 ASP A N 1
ATOM 2228 C CA . ASP A 1 286 ? 5.292 21.057 -0.783 1.00 55.28 286 ASP A CA 1
ATOM 2229 C C . ASP A 1 286 ? 5.077 22.546 -0.427 1.00 55.28 286 ASP A C 1
ATOM 2231 O O . ASP A 1 286 ? 4.974 23.389 -1.313 1.00 55.28 286 ASP A O 1
ATOM 2235 N N . ASN A 1 287 ? 5.028 22.889 0.866 1.00 55.06 287 ASN A N 1
ATOM 2236 C CA . ASN A 1 287 ? 4.907 24.264 1.365 1.00 55.06 287 ASN A CA 1
ATOM 2237 C C . ASN A 1 287 ? 6.263 24.930 1.695 1.00 55.06 287 ASN A C 1
ATOM 2239 O O . ASN A 1 287 ? 6.279 26.062 2.174 1.00 55.06 287 ASN A O 1
ATOM 2243 N N . VAL A 1 288 ? 7.398 24.252 1.476 1.00 55.44 288 VAL A N 1
ATOM 2244 C CA . VAL A 1 288 ? 8.735 24.823 1.721 1.00 55.44 288 VAL A CA 1
ATOM 2245 C C . VAL A 1 288 ? 9.132 25.739 0.557 1.00 55.44 288 VAL A C 1
ATOM 2247 O O . VAL A 1 288 ? 9.591 25.277 -0.487 1.00 55.44 288 VAL A O 1
ATOM 2250 N N . ASP A 1 289 ? 8.967 27.051 0.739 1.00 60.00 289 ASP A N 1
ATOM 2251 C CA . ASP A 1 289 ? 9.309 28.060 -0.271 1.00 60.00 289 ASP A CA 1
ATOM 2252 C C . ASP A 1 289 ? 10.837 28.223 -0.426 1.00 60.00 289 ASP A C 1
ATOM 2254 O O . ASP A 1 289 ? 11.530 28.826 0.400 1.00 60.00 289 ASP A O 1
ATOM 2258 N N . LEU A 1 290 ? 11.371 27.664 -1.514 1.00 60.50 290 LEU A N 1
ATOM 2259 C CA . LEU A 1 290 ? 12.801 27.655 -1.827 1.00 60.50 290 LEU A CA 1
ATOM 2260 C C . LEU A 1 290 ? 13.303 28.930 -2.534 1.00 60.50 290 LEU A C 1
ATOM 2262 O O . LEU A 1 290 ? 14.519 29.067 -2.720 1.00 60.50 290 LEU A O 1
ATOM 2266 N N . GLU A 1 291 ? 12.442 29.885 -2.918 1.00 55.22 291 GLU A N 1
ATOM 2267 C CA . GLU A 1 291 ? 12.878 31.051 -3.710 1.00 55.22 291 GLU A CA 1
ATOM 2268 C C . GLU A 1 291 ? 13.841 31.982 -2.942 1.00 55.22 291 GLU A C 1
ATOM 2270 O O . GLU A 1 291 ? 14.695 32.651 -3.539 1.00 55.22 291 GLU A O 1
ATOM 2275 N N . GLY A 1 292 ? 13.781 31.977 -1.604 1.00 53.91 292 GLY A N 1
ATOM 2276 C CA . GLY A 1 292 ? 14.554 32.874 -0.736 1.00 53.91 292 GLY A CA 1
ATOM 2277 C C . GLY A 1 292 ? 16.084 32.723 -0.790 1.00 53.91 292 GLY A C 1
ATOM 2278 O O . GLY A 1 292 ? 16.802 33.661 -0.431 1.00 53.91 292 GLY A O 1
ATOM 2279 N N . LEU A 1 293 ? 16.624 31.585 -1.247 1.00 52.09 293 LEU A N 1
ATOM 2280 C CA . LEU A 1 293 ? 18.075 31.326 -1.219 1.00 52.09 293 LEU A CA 1
ATOM 2281 C C . LEU A 1 293 ? 18.842 31.879 -2.436 1.00 52.09 293 LEU A C 1
ATOM 2283 O O . LEU A 1 293 ? 20.068 32.034 -2.388 1.00 52.09 293 LEU A O 1
ATOM 2287 N N . SER A 1 294 ? 18.156 32.247 -3.520 1.00 55.34 294 SER A N 1
ATOM 2288 C CA . SER A 1 294 ? 18.807 32.652 -4.771 1.00 55.34 294 SER A CA 1
ATOM 2289 C C . SER A 1 294 ? 19.173 34.148 -4.832 1.00 55.34 294 SER A C 1
ATOM 2291 O O . SER A 1 294 ? 18.660 34.871 -5.690 1.00 55.34 294 SER A O 1
ATOM 2293 N N . ARG A 1 295 ? 20.109 34.619 -3.976 1.00 55.09 295 ARG A N 1
ATOM 2294 C CA . ARG A 1 295 ? 20.926 35.853 -4.198 1.00 55.09 295 ARG A CA 1
ATOM 2295 C C . ARG A 1 295 ? 22.061 36.087 -3.174 1.00 55.09 295 ARG A C 1
ATOM 2297 O O . ARG A 1 295 ? 22.014 37.000 -2.356 1.00 55.09 295 ARG A O 1
ATOM 2304 N N . LYS A 1 296 ? 23.191 35.389 -3.342 1.00 45.50 296 LYS A N 1
ATOM 2305 C CA . LYS A 1 296 ? 24.527 35.917 -2.969 1.00 45.50 296 LYS A CA 1
ATOM 2306 C C . LYS A 1 296 ? 25.531 35.733 -4.112 1.00 45.50 296 LYS A C 1
ATOM 2308 O O . LYS A 1 296 ? 26.429 34.899 -4.054 1.00 45.50 296 LYS A O 1
ATOM 2313 N N . LYS A 1 297 ? 25.386 36.545 -5.170 1.00 44.78 297 LYS A N 1
ATOM 2314 C CA . LYS A 1 297 ? 26.480 36.749 -6.136 1.00 44.78 297 LYS A CA 1
ATOM 2315 C C . LYS A 1 297 ? 27.667 37.380 -5.404 1.00 44.78 297 LYS A C 1
ATOM 2317 O O . LYS A 1 297 ? 27.483 38.332 -4.648 1.00 44.78 297 LYS A O 1
ATOM 2322 N N . LYS A 1 298 ? 28.866 36.846 -5.647 1.00 45.38 298 LYS A N 1
ATOM 2323 C CA . LYS A 1 298 ? 30.127 37.406 -5.149 1.00 45.38 298 LYS A CA 1
ATOM 2324 C C . LYS A 1 298 ? 30.312 38.847 -5.650 1.00 45.38 298 LYS A C 1
ATOM 2326 O O . LYS A 1 298 ? 29.951 39.151 -6.789 1.00 45.38 298 LYS A O 1
ATOM 2331 N N . LYS A 1 299 ? 30.902 39.684 -4.800 1.00 44.00 299 LYS A N 1
ATOM 2332 C CA . LYS A 1 299 ? 31.850 40.720 -5.224 1.00 44.00 299 LYS A CA 1
ATOM 2333 C C . LYS A 1 299 ? 33.256 40.152 -5.048 1.00 44.00 299 LYS A C 1
ATOM 2335 O O . LYS A 1 299 ? 33.382 39.244 -4.194 1.00 44.00 299 LYS A O 1
#

InterPro domains:
  IPR007793 DivIVA [PF05103] (57-146)
  IPR007793 DivIVA [PTHR35794] (2-176)
  IPR019933 DivIVA domain [TIGR03544] (2-34)

Sequence (299 aa):
MLTVKEINEISFGKAGFSGYKPEDVDNFIDEVVESFQQLQAERDAAVKEAKGLAAQNAELAAKNAEAQQKLSILAQKVESYRAEEDGIKEALLSAQRLAKDSLQEAKDKAEVIVADAETNARRMMDDAKTDAAKAAREYMDQADKKKAELEEIKRQVSAFRVSLLEMYKKHLEAINHIPTFRVKEEKPQQAAPVQKAEPKAEPQPEPDPEPAQPAPEPVPEMVVQPLEAPQEPTLEDKVDYSQEQTGPMEEQDLSSVGIDLNAYSDIPESLKREKSSHFSNLEFGDNVDLEGLSRKKKK